Protein AF-A0A2Z6RG47-F1 (afdb_monomer_lite)

Foldseek 3Di:
DAQEDADALDPVVQVVLCVVCVPDPPPGHHYYYAYDPVRVLVVCVVLVVPPVLSVLQVVLLQDQDPVSSLVSLVVSLVPDPDPSSNVVSVVRPNVVVCRYPNNVVNCCQCVPCCHHPNNVVVVVVVVVVVVVVVVVVCVCQQLPPADDDPPDDPVVSVLLNLHGPVSSVVVSVQLVVLVVVVVVVHDQPPDPALDDPDPVCVQQVDDGNSLNNCLPPNPDNHDDPVNSVVSSVCCVPVDDPDDPDDDDDDDPDDDDDPVRVVVVVVVVVVVVVVVVLVVVLVVQVVVVDVVSNVVSVVVVCVVCVVVVVVVVVVVVVVD

Secondary structure (DSSP, 8-state):
--SEEEE-S-HHHHHHHHHH---SSSSPPP-EEEE-HHHHHHHHHHH---HHHHHHHHHHHT-SSHHHHHHHHHHHHHH-S-HHHHHHHHHHTSS-GGGBHHHHHHHHHHS-TTTSHHHHHHHHHHHHHHHHHHHHHHHHHHHH-----TTS-HHHHHHHTTS-HHHHHHHHHHHHHHHHHHTTTPPP---SSS---SHHHHHH-S--HHHHHHHHHSSS----HHHHHHHHHHHHHH-----S-------------HHHHHHHHHHHHHHHHHHHHHHHHHHHHTTT-HHHHHHHHHHHHHHHHHHHHHHHHHHHTT-

Sequence (319 aa):
KPRYFLADQSHVEANSIKIAFPGLKYGEQECDVIFCTVHIMRTWMSKIYDSKTWQKMIQAMHKITKVGCESIIQQAIDECPVPTIKQYIKRNFMKNTHQWALWARELKKSTSPKYGLIGACHKIVALDEKKRSDSEYVSFEFRTKNISAIGIDHVILHEIHKFPFPIQQMLVNEFNAVQGRIEKGKPTPGLISLNCNCLFFRQFLLPCWHIFHEHVYGDIKLLTVDIWEKFQKMFEEAGFEIYMHRELVEIEEPKKTEAEKAAENRRLTINELMEMTRNIYWRVEEKNNPEQTCMFIQELNTCLEPVLNNKINEILAVE

pLDDT: mean 76.94, std 12.84, range [37.31, 93.88]

Organism: NCBI:txid94130

Structure (mmCIF, N/CA/C/O backbone):
data_AF-A0A2Z6RG47-F1
#
_entry.id   AF-A0A2Z6RG47-F1
#
loop_
_atom_site.group_PDB
_atom_site.id
_atom_site.type_symbol
_atom_site.label_atom_id
_atom_site.label_alt_id
_atom_site.label_comp_id
_atom_site.label_asym_id
_atom_site.label_entity_id
_atom_site.label_seq_id
_atom_site.pdbx_PDB_ins_code
_atom_site.Cartn_x
_atom_site.Cartn_y
_atom_site.Cartn_z
_atom_site.occupancy
_atom_site.B_iso_or_equiv
_atom_site.auth_seq_id
_atom_site.auth_comp_id
_atom_site.auth_asym_id
_atom_site.auth_atom_id
_atom_site.pdbx_PDB_model_num
ATOM 1 N N . LYS A 1 1 ? -15.362 15.687 10.577 1.00 48.59 1 LYS A N 1
ATOM 2 C CA . LYS A 1 1 ? -16.454 16.416 11.269 1.00 48.59 1 LYS A CA 1
ATOM 3 C C . LYS A 1 1 ? -16.633 15.823 12.671 1.00 48.59 1 LYS A C 1
ATOM 5 O O . LYS A 1 1 ? -16.460 14.609 12.788 1.00 48.59 1 LYS A O 1
ATOM 10 N N . PRO A 1 2 ? -16.872 16.640 13.716 1.00 49.44 2 PRO A N 1
ATOM 11 C CA . PRO A 1 2 ? -17.072 16.144 15.079 1.00 49.44 2 PRO A CA 1
ATOM 12 C C . PRO A 1 2 ? -18.306 15.235 15.126 1.00 49.44 2 PRO A C 1
ATOM 14 O O . PRO A 1 2 ? -19.318 15.547 14.515 1.00 49.44 2 PRO A O 1
ATOM 17 N N . ARG A 1 3 ? -18.191 14.084 15.797 1.00 65.12 3 ARG A N 1
ATOM 18 C CA . ARG A 1 3 ? -19.281 13.095 15.941 1.00 65.12 3 ARG A CA 1
ATOM 19 C C . ARG A 1 3 ? -20.103 13.290 17.210 1.00 65.12 3 ARG A C 1
ATOM 21 O O . ARG A 1 3 ? -21.099 12.606 17.413 1.00 65.12 3 ARG A O 1
ATOM 28 N N . TYR A 1 4 ? -19.612 14.131 18.108 1.00 70.62 4 TYR A N 1
ATOM 29 C CA . TYR A 1 4 ? -20.271 14.463 19.352 1.00 70.62 4 TYR A CA 1
ATOM 30 C C . TYR A 1 4 ? -19.736 15.783 19.896 1.00 70.62 4 TYR A C 1
ATOM 32 O O . TYR A 1 4 ? -18.598 16.162 19.606 1.00 70.62 4 TYR A O 1
ATOM 40 N N . PHE A 1 5 ? -20.541 16.433 20.725 1.00 75.25 5 PHE A N 1
ATOM 41 C CA . PHE A 1 5 ? -20.131 17.552 21.562 1.00 75.25 5 PHE A CA 1
ATOM 42 C C . PHE A 1 5 ? -20.030 17.083 23.009 1.00 75.25 5 PHE A C 1
ATOM 44 O O . PHE A 1 5 ? -20.913 16.378 23.497 1.00 75.25 5 PHE A O 1
ATOM 51 N N . LEU A 1 6 ? -18.945 17.466 23.684 1.00 76.12 6 LEU A N 1
ATOM 52 C CA . LEU A 1 6 ? -18.861 17.388 25.139 1.00 76.12 6 LEU A CA 1
ATOM 53 C C . LEU A 1 6 ? -19.428 18.687 25.689 1.00 76.12 6 LEU A C 1
ATOM 55 O O . LEU A 1 6 ? -18.825 19.740 25.502 1.00 76.12 6 LEU A O 1
ATOM 59 N N . ALA A 1 7 ? -20.587 18.600 26.322 1.00 73.69 7 ALA A N 1
ATOM 60 C CA . ALA A 1 7 ? -21.304 19.756 26.837 1.00 73.69 7 ALA A CA 1
ATOM 61 C C . ALA A 1 7 ? -21.683 19.547 28.301 1.00 73.69 7 ALA A C 1
ATOM 63 O O . ALA A 1 7 ? -21.563 18.443 28.854 1.00 73.69 7 ALA A O 1
ATOM 64 N N . ASP A 1 8 ? -22.141 20.624 28.923 1.00 71.81 8 ASP A N 1
ATOM 65 C CA . ASP A 1 8 ? -22.720 20.563 30.254 1.00 71.81 8 ASP A CA 1
ATOM 66 C C . ASP A 1 8 ? -24.077 19.865 30.188 1.00 71.81 8 ASP A C 1
ATOM 68 O O . ASP A 1 8 ? -24.630 19.600 29.116 1.00 71.81 8 ASP A O 1
ATOM 72 N N . GLN A 1 9 ? -24.660 19.572 31.349 1.00 70.94 9 GLN A N 1
ATOM 73 C CA . GLN A 1 9 ? -26.041 19.103 31.417 1.00 70.94 9 GLN A CA 1
ATOM 74 C C . GLN A 1 9 ? -27.024 20.266 31.158 1.00 70.94 9 GLN A C 1
ATOM 76 O O . GLN A 1 9 ? -27.883 20.579 31.980 1.00 70.94 9 GLN A O 1
ATOM 81 N N . SER A 1 10 ? -26.880 20.935 30.012 1.00 74.81 10 SER A N 1
ATOM 82 C CA . SER A 1 10 ? -27.713 22.043 29.561 1.00 74.81 10 SER A CA 1
ATOM 83 C C . SER A 1 10 ? -28.656 21.566 28.464 1.00 74.81 10 SER A C 1
ATOM 85 O O . SER A 1 10 ? -28.252 21.259 27.341 1.00 74.81 10 SER A O 1
ATOM 87 N N . HIS A 1 11 ? -29.953 21.531 28.775 1.00 73.12 11 HIS A N 1
ATOM 88 C CA . HIS A 1 11 ? -30.981 21.223 27.779 1.00 73.12 11 HIS A CA 1
ATOM 89 C C . HIS A 1 11 ? -30.987 22.228 26.623 1.00 73.12 11 HIS A C 1
ATOM 91 O O . HIS A 1 11 ? -31.282 21.851 25.491 1.00 73.12 11 HIS A O 1
ATOM 97 N N . VAL A 1 12 ? -30.642 23.491 26.895 1.00 75.94 12 VAL A N 1
ATOM 98 C CA . VAL A 1 12 ? -30.581 24.548 25.878 1.00 75.94 12 VAL A CA 1
ATOM 99 C C . VAL A 1 12 ? -29.452 24.270 24.892 1.00 75.94 12 VAL A C 1
ATOM 101 O O . VAL A 1 12 ? -29.688 24.289 23.686 1.00 75.94 12 VAL A O 1
ATOM 104 N N . GLU A 1 13 ? -28.254 23.940 25.377 1.00 76.06 13 GLU A N 1
ATOM 105 C CA . GLU A 1 13 ? -27.123 23.578 24.512 1.00 76.06 13 GLU A CA 1
ATOM 106 C C . GLU A 1 13 ? -27.414 22.307 23.715 1.00 76.06 13 GLU A C 1
ATOM 108 O O . GLU A 1 13 ? -27.230 22.285 22.498 1.00 76.06 13 GLU A O 1
ATOM 113 N N . ALA A 1 14 ? -27.955 21.273 24.369 1.00 75.06 14 ALA A N 1
ATOM 114 C CA . ALA A 1 14 ? -28.272 20.015 23.705 1.00 75.06 14 ALA A CA 1
ATOM 115 C C . ALA A 1 14 ? -29.304 20.187 22.577 1.00 75.06 14 ALA A C 1
ATOM 117 O O . ALA A 1 14 ? -29.150 19.620 21.494 1.00 75.06 14 ALA A O 1
ATOM 118 N N . ASN A 1 15 ? -30.340 20.998 22.805 1.00 79.69 15 ASN A N 1
ATOM 119 C CA . ASN A 1 15 ? -31.347 21.299 21.790 1.00 79.69 15 ASN A CA 1
ATOM 120 C C . ASN A 1 15 ? -30.782 22.184 20.672 1.00 79.69 15 ASN A C 1
ATOM 122 O O . ASN A 1 15 ? -31.094 21.959 19.505 1.00 79.69 15 ASN A O 1
ATOM 126 N N . SER A 1 16 ? -29.911 23.139 21.008 1.00 79.06 16 SER A N 1
ATOM 127 C CA . SER A 1 16 ? -29.264 24.019 20.025 1.00 79.06 16 SER A CA 1
ATOM 128 C C . SER A 1 16 ? -28.368 23.223 19.072 1.00 79.06 16 SER A C 1
ATOM 130 O O . SER A 1 16 ? -28.405 23.444 17.864 1.00 79.06 16 SER A O 1
ATOM 132 N N . ILE A 1 17 ? -27.629 22.235 19.591 1.00 77.12 17 ILE A N 1
ATOM 133 C CA . ILE A 1 17 ? -26.806 21.321 18.788 1.00 77.12 17 ILE A CA 1
ATOM 134 C C . ILE A 1 17 ? -27.681 20.480 17.853 1.00 77.12 17 ILE A C 1
ATOM 136 O O . ILE A 1 17 ? -27.361 20.362 16.676 1.00 77.12 17 ILE A O 1
ATOM 140 N N . LYS A 1 18 ? -28.816 19.949 18.325 1.00 77.12 18 LYS A N 1
ATOM 141 C CA . LYS A 1 18 ? -29.745 19.185 17.470 1.00 77.12 18 LYS A CA 1
ATOM 142 C C . LYS A 1 18 ? -30.363 20.025 16.350 1.00 77.12 18 LYS A C 1
ATOM 144 O O . LYS A 1 18 ? -30.582 19.512 15.258 1.00 77.12 18 LYS A O 1
ATOM 149 N N . ILE A 1 19 ? -30.636 21.305 16.608 1.00 81.12 19 ILE A N 1
ATOM 150 C CA . ILE A 1 19 ? -31.148 22.242 15.596 1.00 81.12 19 ILE A CA 1
ATOM 151 C C . ILE A 1 19 ? -30.062 22.574 14.566 1.00 81.12 19 ILE A C 1
ATOM 153 O O . ILE A 1 19 ? -30.338 22.584 13.368 1.00 81.12 19 ILE A O 1
ATOM 157 N N . ALA A 1 20 ? -28.835 22.830 15.025 1.00 76.94 20 ALA A N 1
ATOM 158 C CA . ALA A 1 20 ? -27.707 23.179 14.164 1.00 76.94 20 ALA A CA 1
ATOM 159 C C . ALA A 1 20 ? -27.186 21.987 13.341 1.00 76.94 20 ALA A C 1
ATOM 161 O O . ALA A 1 20 ? -26.714 22.176 12.223 1.00 76.94 20 ALA A O 1
ATOM 162 N N . PHE A 1 21 ? -27.294 20.766 13.875 1.00 73.12 21 PHE A N 1
ATOM 163 C CA . PHE A 1 21 ? -26.827 19.527 13.251 1.00 73.12 21 PHE A CA 1
ATOM 164 C C . PHE A 1 21 ? -27.969 18.499 13.142 1.00 73.12 21 PHE A C 1
ATOM 166 O O . PHE A 1 21 ? -27.951 17.482 13.838 1.00 73.12 21 PHE A O 1
ATOM 173 N N . PRO A 1 22 ? -28.958 18.712 12.252 1.00 67.44 22 PRO A N 1
ATOM 174 C CA . PRO A 1 22 ? -30.164 17.883 12.153 1.00 67.44 22 PRO A CA 1
ATOM 175 C C . PRO A 1 22 ? -29.944 16.531 11.447 1.00 67.44 22 PRO A C 1
ATOM 177 O O . PRO A 1 22 ? -30.920 15.948 10.990 1.00 67.44 22 PRO A O 1
ATOM 180 N N . GLY A 1 23 ? -28.681 16.102 11.292 1.00 63.34 23 GLY A N 1
ATOM 181 C CA . GLY A 1 23 ? -28.183 14.840 10.724 1.00 63.34 23 GLY A CA 1
ATOM 182 C C . GLY A 1 23 ? -29.200 13.980 9.972 1.00 63.34 23 GLY A C 1
ATOM 183 O O . GLY A 1 23 ? -30.023 13.348 10.619 1.00 63.34 23 GLY A O 1
ATOM 184 N N . LEU A 1 24 ? -29.088 13.959 8.630 1.00 58.44 24 LEU A N 1
ATOM 185 C CA . LEU A 1 24 ? -29.696 13.049 7.622 1.00 58.44 24 LEU A CA 1
ATOM 186 C C . LEU A 1 24 ? -30.269 13.771 6.384 1.00 58.44 24 LEU A C 1
ATOM 188 O O . LEU A 1 24 ? -30.441 13.136 5.350 1.00 58.44 24 LEU A O 1
ATOM 192 N N . LYS A 1 25 ? -30.510 15.090 6.419 1.00 58.72 25 LYS A N 1
ATOM 193 C CA . LYS A 1 25 ? -31.083 15.820 5.260 1.00 58.72 25 LYS A CA 1
ATOM 194 C C . LYS A 1 25 ? -30.096 16.124 4.121 1.00 58.72 25 LYS A C 1
ATOM 196 O O . LYS A 1 25 ? -30.520 16.241 2.980 1.00 58.72 25 LYS A O 1
ATOM 201 N N . TYR A 1 26 ? -28.798 16.232 4.416 1.00 57.81 26 TYR A N 1
ATOM 202 C CA . TYR A 1 26 ? -27.759 16.631 3.446 1.00 57.81 26 TYR A CA 1
ATOM 203 C C . TYR A 1 26 ? -26.523 15.710 3.466 1.00 57.81 26 TYR A C 1
ATOM 205 O O . TYR A 1 26 ? -25.415 16.136 3.153 1.00 57.81 26 TYR A O 1
ATOM 213 N N . GLY A 1 27 ? -26.683 14.452 3.899 1.00 57.75 27 GLY A N 1
ATOM 214 C CA . GLY A 1 27 ? -25.566 13.500 4.026 1.00 57.75 27 GLY A CA 1
ATOM 215 C C . GLY A 1 27 ? -24.618 13.777 5.204 1.00 57.75 27 GLY A C 1
ATOM 216 O O . GLY A 1 27 ? -23.529 13.209 5.280 1.00 57.75 27 GLY A O 1
ATOM 217 N N . GLU A 1 28 ? -25.008 14.654 6.130 1.00 63.09 28 GLU A N 1
ATOM 218 C CA . GLU A 1 28 ? -24.238 14.951 7.338 1.00 63.09 28 GLU A CA 1
ATOM 219 C C . GLU A 1 28 ? -24.465 13.913 8.441 1.00 63.09 28 GLU A C 1
ATOM 221 O O . GLU A 1 28 ? -25.557 13.364 8.586 1.00 63.09 28 GLU A O 1
ATOM 226 N N . GLN A 1 29 ? -23.417 13.665 9.228 1.00 62.00 29 GLN A N 1
ATOM 227 C CA . GLN A 1 29 ? -23.440 12.731 10.350 1.00 62.00 29 GLN A CA 1
ATOM 228 C C . GLN A 1 29 ? -24.230 13.324 11.531 1.00 62.00 29 GLN A C 1
ATOM 230 O O . GLN A 1 29 ? -24.049 14.496 11.857 1.00 62.00 29 GLN A O 1
ATOM 235 N N . GLU A 1 30 ? -25.079 12.517 12.171 1.00 67.81 30 GLU A N 1
ATOM 236 C CA . GLU A 1 30 ? -25.792 12.898 13.397 1.00 67.81 30 GLU A CA 1
ATOM 237 C C . GLU A 1 30 ? -24.790 13.184 14.531 1.00 67.81 30 GLU A C 1
ATOM 239 O O . GLU A 1 30 ? -23.818 12.443 14.724 1.00 67.81 30 GLU A O 1
ATOM 244 N N . CYS A 1 31 ? -24.991 14.298 15.239 1.00 72.19 31 CYS A N 1
ATOM 245 C CA . CYS A 1 31 ? -24.105 14.755 16.307 1.00 72.19 31 CYS A CA 1
ATOM 246 C C . CYS A 1 31 ? -24.712 14.434 17.675 1.00 72.19 31 CYS A C 1
ATOM 248 O O . CYS A 1 31 ? -25.681 15.068 18.094 1.00 72.19 31 CYS A O 1
ATOM 250 N N . ASP A 1 32 ? -24.092 13.507 18.404 1.00 71.75 32 ASP A N 1
ATOM 251 C CA . ASP A 1 32 ? -24.495 13.208 19.779 1.00 71.75 32 ASP A CA 1
ATOM 252 C C . ASP A 1 32 ? -24.081 14.327 20.743 1.00 71.75 32 ASP A C 1
ATOM 254 O O . ASP A 1 32 ? -23.019 14.938 20.607 1.00 71.75 32 ASP A O 1
ATOM 258 N N . VAL A 1 33 ? -24.868 14.535 21.796 1.00 76.62 33 VAL A N 1
ATOM 259 C CA . VAL A 1 33 ? -24.475 15.385 22.927 1.00 76.62 33 VAL A CA 1
ATOM 260 C C . VAL A 1 33 ? -24.136 14.479 24.095 1.00 76.62 33 VAL A C 1
ATOM 262 O O . VAL A 1 33 ? -24.980 13.725 24.579 1.00 76.62 33 VAL A O 1
ATOM 265 N N . ILE A 1 34 ? -22.878 14.535 24.510 1.00 81.00 34 ILE A N 1
ATOM 266 C CA . ILE A 1 34 ? -22.318 13.721 25.578 1.00 81.00 34 ILE A CA 1
ATOM 267 C C . ILE A 1 34 ? -21.969 14.651 26.736 1.00 81.00 34 ILE A C 1
ATOM 269 O O . ILE A 1 34 ? -21.379 15.714 26.544 1.00 81.00 34 ILE A O 1
ATOM 273 N N . PHE A 1 35 ? -22.301 14.245 27.954 1.00 79.38 35 PHE A N 1
ATOM 274 C CA . PHE A 1 35 ? -22.008 15.033 29.135 1.00 79.38 35 PHE A CA 1
ATOM 275 C C . PHE A 1 35 ? -20.535 14.953 29.509 1.00 79.38 35 PHE A C 1
ATOM 277 O O . PHE A 1 35 ? -19.980 13.870 29.714 1.00 79.38 35 PHE A O 1
ATOM 284 N N . CYS A 1 36 ? -19.915 16.118 29.652 1.00 78.50 36 CYS A N 1
ATOM 285 C CA . CYS A 1 36 ? -18.545 16.239 30.118 1.00 78.50 36 CYS A CA 1
ATOM 286 C C . CYS A 1 36 ? -18.405 15.718 31.559 1.00 78.50 36 CYS A C 1
ATOM 288 O O . CYS A 1 36 ? -19.051 16.223 32.480 1.00 78.50 36 CYS A O 1
ATOM 290 N N . THR A 1 37 ? -17.505 14.752 31.772 1.00 75.06 37 THR A N 1
ATOM 291 C CA . THR A 1 37 ? -17.207 14.173 33.095 1.00 75.06 37 THR A CA 1
ATOM 292 C C . THR A 1 37 ? -16.811 15.243 34.113 1.00 75.06 37 THR A C 1
ATOM 294 O O . THR A 1 37 ? -17.293 15.229 35.240 1.00 75.06 37 THR A O 1
ATOM 297 N N . VAL A 1 38 ? -15.978 16.210 33.712 1.00 77.44 38 VAL A N 1
ATOM 298 C CA . VAL A 1 38 ? -15.501 17.281 34.603 1.00 77.44 38 VAL A CA 1
ATOM 299 C C . VAL A 1 38 ? -16.660 18.152 35.084 1.00 77.44 38 VAL A C 1
ATOM 301 O O . VAL A 1 38 ? -16.745 18.470 36.271 1.00 77.44 38 VAL A O 1
ATOM 304 N N . HIS A 1 39 ? -17.569 18.521 34.183 1.00 78.88 39 HIS A N 1
ATOM 305 C CA . HIS A 1 39 ? -18.694 19.388 34.520 1.00 78.88 39 HIS A CA 1
ATOM 306 C C . HIS A 1 39 ? -19.762 18.649 35.321 1.00 78.88 39 HIS A C 1
ATOM 308 O O . HIS A 1 39 ? -20.212 19.183 36.331 1.00 78.88 39 HIS A O 1
ATOM 314 N N . ILE A 1 40 ? -20.058 17.387 34.985 1.00 80.81 40 ILE A N 1
ATOM 315 C CA . ILE A 1 40 ? -20.904 16.524 35.821 1.00 80.81 40 ILE A CA 1
ATOM 316 C C . ILE A 1 40 ? -20.354 16.435 37.244 1.00 80.81 40 ILE A C 1
ATOM 318 O O . ILE A 1 40 ? -21.103 16.657 38.194 1.00 80.81 40 ILE A O 1
ATOM 322 N N . MET A 1 41 ? -19.055 16.165 37.406 1.00 79.62 41 MET A N 1
ATOM 323 C CA . MET A 1 41 ? -18.441 16.073 38.731 1.00 79.62 41 MET A CA 1
ATOM 324 C C . MET A 1 41 ? -18.554 17.404 39.486 1.00 79.62 41 MET A C 1
ATOM 326 O O . MET A 1 41 ? -18.956 17.423 40.646 1.00 79.62 41 MET A O 1
ATOM 330 N N . ARG A 1 42 ? -18.289 18.542 38.836 1.00 81.06 42 ARG A N 1
ATOM 331 C CA . ARG A 1 42 ? -18.474 19.863 39.464 1.00 81.06 42 ARG A CA 1
ATOM 332 C C . ARG A 1 42 ? -19.919 20.116 39.892 1.00 81.06 42 ARG A C 1
ATOM 334 O O . ARG A 1 42 ? -20.151 20.571 41.009 1.00 81.06 42 ARG A O 1
ATOM 341 N N . THR A 1 43 ? -20.897 19.780 39.054 1.00 82.00 43 THR A N 1
ATOM 342 C CA . THR A 1 43 ? -22.316 19.939 39.390 1.00 82.00 43 THR A CA 1
ATOM 343 C C . THR A 1 43 ? -22.709 19.043 40.556 1.00 82.00 43 THR A C 1
ATOM 345 O O . THR A 1 43 ? -23.318 19.510 41.521 1.00 82.00 43 THR A O 1
ATOM 348 N N . TRP A 1 44 ? -22.340 17.766 40.506 1.00 85.06 44 TRP A N 1
ATOM 349 C CA . TRP A 1 44 ? -22.639 16.821 41.570 1.00 85.06 44 TRP A CA 1
ATOM 350 C C . TRP A 1 44 ? -21.985 17.250 42.904 1.00 85.06 44 TRP A C 1
ATOM 352 O O . TRP A 1 44 ? -22.606 17.023 43.933 1.00 85.06 44 TRP A O 1
ATOM 362 N N . MET A 1 45 ? -20.822 17.934 42.917 1.00 80.69 45 MET A N 1
ATOM 363 C CA . MET A 1 45 ? -20.170 18.369 44.168 1.00 80.69 45 MET A CA 1
ATOM 364 C C . MET A 1 45 ? -21.071 19.341 44.936 1.00 80.69 45 MET A C 1
ATOM 366 O O . MET A 1 45 ? -21.079 19.356 46.160 1.00 80.69 45 MET A O 1
ATOM 370 N N . SER A 1 46 ? -21.874 20.123 44.208 1.00 81.38 46 SER A N 1
ATOM 371 C CA . SER A 1 46 ? -22.853 21.045 44.790 1.00 81.38 46 SER A CA 1
ATOM 372 C C . SER A 1 46 ? -24.227 20.411 45.057 1.00 81.38 46 SER A C 1
ATOM 374 O O . SER A 1 46 ? -24.930 20.827 45.975 1.00 81.38 46 SER A O 1
ATOM 376 N N . LYS A 1 47 ? -24.649 19.429 44.246 1.00 83.81 47 LYS A N 1
ATOM 377 C CA . LYS A 1 47 ? -26.014 18.861 44.271 1.00 83.81 47 LYS A CA 1
ATOM 378 C C . LYS A 1 47 ? -26.137 17.551 45.050 1.00 83.81 47 LYS A C 1
ATOM 380 O O . LYS A 1 47 ? -27.236 17.210 45.477 1.00 83.81 47 LYS A O 1
ATOM 385 N N . ILE A 1 48 ? -25.038 16.828 45.228 1.00 87.50 48 ILE A N 1
ATOM 386 C CA . ILE A 1 48 ? -24.939 15.553 45.940 1.00 87.50 48 ILE A CA 1
ATOM 387 C C . ILE A 1 48 ? -23.914 15.748 47.059 1.00 87.50 48 ILE A C 1
ATOM 389 O O . ILE A 1 48 ? -22.780 15.292 46.984 1.00 87.50 48 ILE A O 1
ATOM 393 N N . TYR A 1 49 ? -24.316 16.483 48.092 1.00 83.38 49 TYR A N 1
ATOM 394 C CA . TYR A 1 49 ? -23.456 16.786 49.239 1.00 83.38 49 TYR A CA 1
ATOM 395 C C . TYR A 1 49 ? -23.320 15.608 50.220 1.00 83.38 49 TYR A C 1
ATOM 397 O O . TYR A 1 49 ? -22.471 15.639 51.107 1.00 83.38 49 TYR A O 1
ATOM 405 N N . ASP A 1 50 ? -24.137 14.559 50.073 1.00 87.88 50 ASP A N 1
ATOM 406 C CA . ASP A 1 50 ? -23.949 13.314 50.815 1.00 87.88 50 ASP A CA 1
ATOM 407 C C . ASP A 1 50 ? -22.766 12.523 50.240 1.00 87.88 50 ASP A C 1
ATOM 409 O O . ASP A 1 50 ? -22.827 12.015 49.119 1.00 87.88 50 ASP A O 1
ATOM 413 N N . SER A 1 51 ? -21.697 12.404 51.030 1.00 85.56 51 SER A N 1
ATOM 414 C CA . SER A 1 51 ? -20.421 11.813 50.607 1.00 85.56 51 SER A CA 1
ATOM 415 C C . SER A 1 51 ? -20.559 10.361 50.126 1.00 85.56 51 SER A C 1
ATOM 417 O O . SER A 1 51 ? -19.981 9.993 49.103 1.00 85.56 51 SER A O 1
ATOM 419 N N . LYS A 1 52 ? -21.382 9.545 50.803 1.00 87.88 52 LYS A N 1
ATOM 420 C CA . LYS A 1 52 ? -21.595 8.134 50.433 1.00 87.88 52 LYS A CA 1
ATOM 421 C C . LYS A 1 52 ? -22.333 8.010 49.099 1.00 87.88 52 LYS A C 1
ATOM 423 O O . LYS A 1 52 ? -21.905 7.259 48.224 1.00 87.88 52 LYS A O 1
ATOM 428 N N . THR A 1 53 ? -23.402 8.784 48.911 1.00 87.56 53 THR A N 1
ATOM 429 C CA . THR A 1 53 ? -24.157 8.830 47.649 1.00 87.56 53 THR A CA 1
ATOM 430 C C . THR A 1 53 ? -23.281 9.354 46.509 1.00 87.56 53 THR A C 1
ATOM 432 O O . THR A 1 53 ? -23.280 8.791 45.416 1.00 87.56 53 THR A O 1
ATOM 435 N N . TRP A 1 54 ? -22.488 10.396 46.765 1.00 84.75 54 TRP A N 1
ATOM 436 C CA . TRP A 1 54 ? -21.542 10.965 45.806 1.00 84.75 54 TRP A CA 1
ATOM 437 C C . TRP A 1 54 ? -20.494 9.941 45.340 1.00 84.75 54 TRP A C 1
ATOM 439 O O . TRP A 1 54 ? -20.300 9.769 44.136 1.00 84.75 54 TRP A O 1
ATOM 449 N N . GLN A 1 55 ? -19.874 9.198 46.263 1.00 85.81 55 GLN A N 1
ATOM 450 C CA . GLN A 1 55 ? -18.900 8.151 45.928 1.00 85.81 55 GLN A CA 1
ATOM 451 C C . GLN A 1 55 ? -19.512 7.045 45.062 1.00 85.81 55 GLN A C 1
ATOM 453 O O . GLN A 1 55 ? -18.899 6.628 44.079 1.00 85.81 55 GLN A O 1
ATOM 458 N N . LYS A 1 56 ? -20.742 6.612 45.363 1.00 89.12 56 LYS A N 1
ATOM 459 C CA . LYS A 1 56 ? -21.449 5.617 44.542 1.00 89.12 56 LYS A CA 1
ATOM 460 C C . LYS A 1 56 ? -21.790 6.141 43.153 1.00 89.12 56 LYS A C 1
ATOM 462 O O . LYS A 1 56 ? -21.661 5.409 42.178 1.00 89.12 56 LYS A O 1
ATOM 467 N N . MET A 1 57 ? -22.152 7.415 43.027 1.00 87.56 57 MET A N 1
ATOM 468 C CA . MET A 1 57 ? -22.382 8.036 41.719 1.00 87.56 57 MET A CA 1
ATOM 469 C C . MET A 1 57 ? -21.090 8.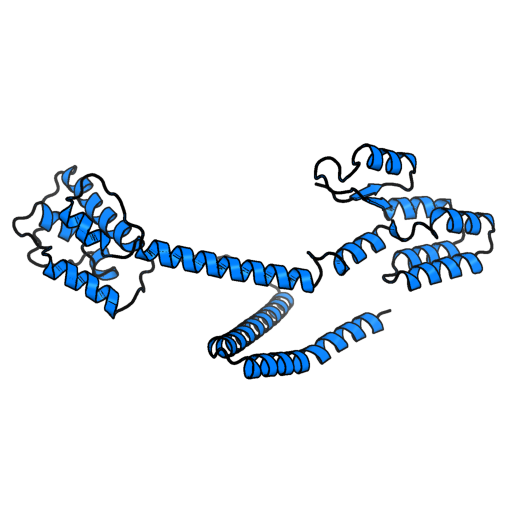139 40.893 1.00 87.56 57 MET A C 1
ATOM 471 O O . MET A 1 57 ? -21.115 7.855 39.695 1.00 87.56 57 MET A O 1
ATOM 475 N N . ILE A 1 58 ? -19.944 8.446 41.519 1.00 84.50 58 ILE A N 1
ATOM 476 C CA . ILE A 1 58 ? -18.630 8.344 40.859 1.00 84.50 58 ILE A CA 1
ATOM 477 C C . ILE A 1 58 ? -18.370 6.904 40.415 1.00 84.50 58 ILE A C 1
ATOM 479 O O . ILE A 1 58 ? -17.949 6.686 39.280 1.00 84.50 58 ILE A O 1
ATOM 483 N N . GLN A 1 59 ? -18.611 5.924 41.284 1.00 85.06 59 GLN A N 1
ATOM 484 C CA . GLN A 1 59 ? -18.391 4.515 40.969 1.00 85.06 59 GLN A CA 1
ATOM 485 C C . GLN A 1 59 ? -19.255 4.072 39.782 1.00 85.06 59 GLN A C 1
ATOM 487 O O . GLN A 1 59 ? -18.739 3.468 38.845 1.00 85.06 59 GLN A O 1
ATOM 492 N N . ALA A 1 60 ? -20.539 4.441 39.772 1.00 84.88 60 ALA A N 1
ATOM 493 C CA . ALA A 1 60 ? -21.441 4.181 38.657 1.00 84.88 60 ALA A CA 1
ATOM 494 C C . ALA A 1 60 ? -20.925 4.794 37.348 1.00 84.88 60 ALA A C 1
ATOM 496 O O . ALA A 1 60 ? -21.030 4.168 36.297 1.00 84.88 60 ALA A O 1
ATOM 497 N N . MET A 1 61 ? -20.326 5.988 37.402 1.00 81.19 61 MET A N 1
ATOM 498 C CA . MET A 1 61 ? -19.800 6.685 36.224 1.00 81.19 61 MET A CA 1
ATOM 499 C C . MET A 1 61 ? -18.613 5.976 35.570 1.00 81.19 61 MET A C 1
ATOM 501 O O . MET A 1 61 ? -18.390 6.140 34.371 1.00 81.19 61 MET A O 1
ATOM 505 N N . HIS A 1 62 ? -17.876 5.182 36.344 1.00 76.81 62 HIS A N 1
ATOM 506 C CA . HIS A 1 62 ? -16.731 4.410 35.869 1.00 76.81 62 HIS A CA 1
ATOM 507 C C . HIS A 1 62 ? -17.085 2.956 35.527 1.00 76.81 62 HIS A C 1
ATOM 509 O O . HIS A 1 62 ? -16.208 2.212 35.095 1.00 76.81 62 HIS A O 1
ATOM 515 N N . LYS A 1 63 ? -18.346 2.525 35.696 1.00 78.06 63 LYS A N 1
ATOM 516 C CA . LYS A 1 63 ? -18.753 1.166 35.319 1.00 78.06 63 LYS A CA 1
ATOM 517 C C . LYS A 1 63 ? -18.862 1.002 33.806 1.00 78.06 63 LYS A C 1
ATOM 519 O O . LYS A 1 63 ? -19.428 1.837 33.105 1.00 78.06 63 LYS A O 1
ATOM 524 N N . ILE A 1 64 ? -18.342 -0.130 33.336 1.00 63.25 64 ILE A N 1
ATOM 525 C CA . ILE A 1 64 ? -18.277 -0.499 31.919 1.00 63.25 64 ILE A CA 1
ATOM 526 C C . ILE A 1 64 ? -19.636 -1.028 31.433 1.00 63.25 64 ILE A C 1
ATOM 528 O O . ILE A 1 64 ? -20.089 -0.683 30.341 1.00 63.25 64 ILE A O 1
ATOM 532 N N . THR A 1 65 ? -20.319 -1.844 32.243 1.00 67.81 65 THR A N 1
ATOM 533 C CA . THR A 1 65 ? -21.601 -2.458 31.867 1.00 67.81 65 THR A CA 1
ATOM 534 C C . THR A 1 65 ? -22.788 -1.568 32.242 1.00 67.81 65 THR A C 1
ATOM 536 O O . THR A 1 65 ? -22.840 -0.995 33.332 1.00 67.81 65 THR A O 1
ATOM 539 N N . LYS A 1 66 ? -23.793 -1.484 31.354 1.00 71.50 66 LYS A N 1
ATOM 540 C CA . LYS A 1 66 ? -25.047 -0.750 31.615 1.00 71.50 66 LYS A CA 1
ATOM 541 C C . LYS A 1 66 ? -25.747 -1.272 32.873 1.00 71.50 66 LYS A C 1
ATOM 543 O O . LYS A 1 66 ? -26.124 -0.482 33.728 1.00 71.50 66 LYS A O 1
ATOM 548 N N . VAL A 1 67 ? -25.841 -2.596 33.001 1.00 76.56 67 VAL A N 1
ATOM 549 C CA . VAL A 1 67 ? -26.458 -3.270 34.152 1.00 76.56 67 VAL A CA 1
ATOM 550 C C . VAL A 1 67 ? -25.713 -2.937 35.448 1.00 76.56 67 VAL A C 1
ATOM 552 O O . VAL A 1 67 ? -26.347 -2.610 36.446 1.00 76.56 67 VAL A O 1
ATOM 555 N N . GLY A 1 68 ? -24.375 -2.934 35.430 1.00 79.62 68 GLY A N 1
ATOM 556 C CA . GLY A 1 68 ? -23.568 -2.553 36.591 1.00 79.62 68 GLY A CA 1
ATOM 557 C C . GLY A 1 68 ? -23.726 -1.078 36.966 1.00 79.62 68 GLY A C 1
ATOM 558 O O . GLY A 1 68 ? -23.880 -0.754 38.140 1.00 79.62 68 GLY A O 1
ATOM 559 N N . CYS A 1 69 ? -23.743 -0.181 35.977 1.00 81.19 69 CYS A N 1
ATOM 560 C CA . CYS A 1 69 ? -23.985 1.246 36.192 1.00 81.19 69 CYS A CA 1
ATOM 561 C C . CYS A 1 69 ? -25.369 1.499 36.817 1.00 81.19 69 CYS A C 1
ATOM 563 O O . CYS A 1 69 ? -25.472 2.144 37.860 1.00 81.19 69 CYS A O 1
ATOM 565 N N . GLU A 1 70 ? -26.428 0.941 36.222 1.00 83.50 70 GLU A N 1
ATOM 566 C CA . GLU A 1 70 ? -27.808 1.089 36.699 1.00 83.50 70 GLU A CA 1
ATOM 567 C C . GLU A 1 70 ? -27.999 0.483 38.094 1.00 83.50 70 GLU A C 1
ATOM 569 O O . GLU A 1 70 ? -28.631 1.108 38.946 1.00 83.50 70 GLU A O 1
ATOM 574 N N . SER A 1 71 ? -27.381 -0.672 38.364 1.00 86.19 71 SER A N 1
ATOM 575 C CA . SER A 1 71 ? -27.399 -1.308 39.685 1.00 86.19 71 SER A CA 1
ATOM 576 C C . SER A 1 71 ? -26.798 -0.406 40.765 1.00 86.19 71 SER A C 1
ATOM 578 O O . SER A 1 71 ? -27.375 -0.274 41.843 1.00 86.19 71 SER A O 1
ATOM 580 N N . ILE A 1 72 ? -25.661 0.244 40.495 1.00 87.25 72 ILE A N 1
ATOM 581 C CA . ILE A 1 72 ? -25.010 1.129 41.475 1.00 87.25 72 ILE A CA 1
ATOM 582 C C . ILE A 1 72 ? -25.791 2.433 41.653 1.00 87.25 72 ILE A C 1
ATOM 584 O O . ILE A 1 72 ? -25.896 2.927 42.774 1.00 87.25 72 ILE A O 1
ATOM 588 N N . ILE A 1 73 ? -26.385 2.983 40.587 1.00 87.69 73 ILE A N 1
ATOM 589 C CA . ILE A 1 73 ? -27.266 4.159 40.691 1.00 87.69 73 ILE A CA 1
ATOM 590 C C . ILE A 1 73 ? -28.478 3.836 41.569 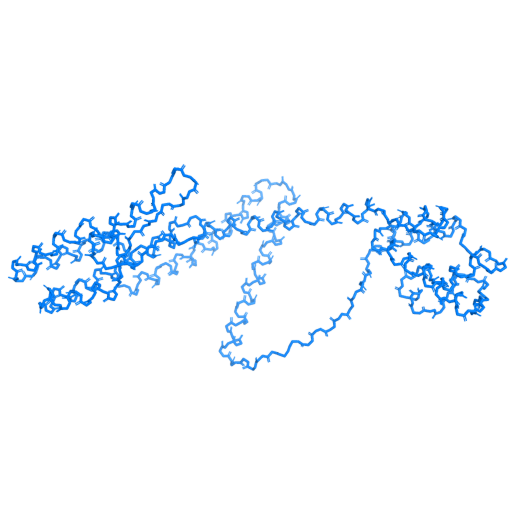1.00 87.69 73 ILE A C 1
ATOM 592 O O . ILE A 1 73 ? -28.838 4.632 42.438 1.00 87.69 73 ILE A O 1
ATOM 596 N N . GLN A 1 74 ? -29.094 2.671 41.366 1.00 88.00 74 GLN A N 1
ATOM 597 C CA . GLN A 1 74 ? -30.236 2.234 42.160 1.00 88.00 74 GLN A CA 1
ATOM 598 C C . GLN A 1 74 ? -29.840 2.050 43.630 1.00 88.00 74 GLN A C 1
ATOM 600 O O . GLN A 1 74 ? -30.490 2.604 44.514 1.00 88.00 74 GLN A O 1
ATOM 605 N N . GLN A 1 75 ? -28.696 1.414 43.885 1.00 89.94 75 GLN A N 1
ATOM 606 C CA . GLN A 1 75 ? -28.141 1.286 45.229 1.00 89.94 75 GLN A CA 1
ATOM 607 C C . GLN A 1 75 ? -27.866 2.652 45.886 1.00 89.94 75 GLN A C 1
ATOM 609 O O . GLN A 1 75 ? -28.189 2.855 47.055 1.00 89.94 75 GLN A O 1
ATOM 614 N N . ALA A 1 76 ? -27.313 3.615 45.140 1.00 89.50 76 ALA A N 1
ATOM 615 C CA . ALA A 1 76 ? -27.078 4.972 45.631 1.00 89.50 76 ALA A CA 1
ATOM 616 C C . ALA A 1 76 ? -28.390 5.673 46.018 1.00 89.50 76 ALA A C 1
ATOM 618 O O . ALA A 1 76 ? -28.443 6.377 47.021 1.00 89.50 76 ALA A O 1
ATOM 619 N N . ILE A 1 77 ? -29.463 5.470 45.250 1.00 90.19 77 ILE A N 1
ATOM 620 C CA . ILE A 1 77 ? -30.792 6.016 45.548 1.00 90.19 77 ILE A CA 1
ATOM 621 C C . ILE A 1 77 ? -31.380 5.380 46.808 1.00 90.19 77 ILE A C 1
ATOM 623 O O . ILE A 1 77 ? -31.957 6.092 47.637 1.00 90.19 77 ILE A O 1
ATOM 627 N N . ASP A 1 78 ? -31.275 4.063 46.944 1.00 90.69 78 ASP A N 1
ATOM 628 C CA . ASP A 1 78 ? -31.897 3.324 48.040 1.00 90.69 78 ASP A CA 1
ATOM 629 C C . ASP A 1 78 ? -31.225 3.671 49.374 1.00 90.69 78 ASP A C 1
ATOM 631 O O . ASP A 1 78 ? -31.914 4.033 50.330 1.00 90.69 78 ASP A O 1
ATOM 635 N N . GLU A 1 79 ? -29.892 3.718 49.392 1.00 91.19 79 GLU A N 1
ATOM 636 C CA . GLU A 1 79 ? -29.086 4.037 50.576 1.00 91.19 79 GLU A CA 1
ATOM 637 C C . GLU A 1 79 ? -29.021 5.536 50.915 1.00 91.19 79 GLU A C 1
ATOM 639 O O . GLU A 1 79 ? -28.675 5.893 52.042 1.00 91.19 79 GLU A O 1
ATOM 644 N N . CYS A 1 80 ? -29.346 6.433 49.975 1.00 90.31 80 CYS A N 1
ATOM 645 C CA . CYS A 1 80 ? -29.287 7.871 50.234 1.00 90.31 80 CYS A CA 1
ATOM 646 C C . CYS A 1 80 ? -30.275 8.257 51.356 1.00 90.31 80 CYS A C 1
ATOM 648 O O . CYS A 1 80 ? -31.451 7.902 51.286 1.00 90.31 80 CYS A O 1
ATOM 650 N N . PRO A 1 81 ? -29.875 9.023 52.381 1.00 89.12 81 PRO A N 1
ATOM 651 C CA . PRO A 1 81 ? -30.804 9.453 53.426 1.00 89.12 81 PRO A CA 1
ATOM 652 C C . PRO A 1 81 ? -31.639 10.678 53.014 1.00 89.12 81 PRO A C 1
ATOM 654 O O . PRO A 1 81 ? -32.656 10.971 53.636 1.00 89.12 81 PRO A O 1
ATOM 657 N N . VAL A 1 82 ? -31.237 11.401 51.960 1.00 90.25 82 VAL A N 1
ATOM 658 C CA . VAL A 1 82 ? -31.804 12.708 51.599 1.00 90.25 82 VAL A CA 1
ATOM 659 C C . VAL A 1 82 ? -32.782 12.597 50.414 1.00 90.25 82 VAL A C 1
ATOM 661 O O . VAL A 1 82 ? -32.354 12.344 49.283 1.00 90.25 82 VAL A O 1
ATOM 664 N N . PRO A 1 83 ? -34.092 12.866 50.599 1.00 89.56 83 PRO A N 1
ATOM 665 C CA . PRO A 1 83 ? -35.094 12.725 49.534 1.00 89.56 83 PRO A CA 1
ATOM 666 C C . PRO A 1 83 ? -34.861 13.619 48.307 1.00 89.56 83 PRO A C 1
ATOM 668 O O . PRO A 1 83 ? -35.113 13.202 47.174 1.00 89.56 83 PRO A O 1
ATOM 671 N N . THR A 1 84 ? -34.353 14.838 48.506 1.00 88.25 84 THR A N 1
ATOM 672 C CA . THR A 1 84 ? -34.077 15.791 47.417 1.00 88.25 84 THR A CA 1
ATOM 673 C C . THR A 1 84 ? -32.951 15.303 46.503 1.00 88.25 84 THR A C 1
ATOM 675 O O . THR A 1 84 ? -33.074 15.402 45.281 1.00 88.25 84 THR A O 1
ATOM 678 N N . ILE A 1 85 ? -31.905 14.689 47.071 1.00 87.62 85 ILE A N 1
ATOM 679 C CA . ILE A 1 85 ? -30.811 14.058 46.319 1.00 87.62 85 ILE A CA 1
ATOM 680 C C . ILE A 1 85 ? -31.339 12.854 45.527 1.00 87.62 85 ILE A C 1
ATOM 682 O O . ILE A 1 85 ? -31.072 12.754 44.328 1.00 87.62 85 ILE A O 1
ATOM 686 N N . LYS A 1 86 ? -32.168 11.987 46.135 1.00 89.75 86 LYS A N 1
ATOM 687 C CA . LYS A 1 86 ? -32.800 10.859 45.416 1.00 89.75 86 LYS A CA 1
ATOM 688 C C . LYS A 1 86 ? -33.576 11.337 44.194 1.00 89.75 86 LYS A C 1
ATOM 690 O O . LYS A 1 86 ? -33.439 10.784 43.103 1.00 89.75 86 LYS A O 1
ATOM 695 N N . GLN A 1 87 ? -34.402 12.367 44.369 1.00 87.12 87 GLN A N 1
ATOM 696 C CA . GLN A 1 87 ? -35.228 12.897 43.290 1.00 87.12 87 GLN A CA 1
ATOM 697 C C . GLN A 1 87 ? -34.379 13.547 42.190 1.00 87.12 87 GLN A C 1
ATOM 699 O O . GLN A 1 87 ? -34.684 13.383 41.007 1.00 87.12 87 GLN A O 1
ATOM 704 N N . TYR A 1 88 ? -33.298 14.235 42.567 1.00 87.31 88 TYR A N 1
ATOM 705 C CA . TYR A 1 88 ? -32.325 14.783 41.628 1.00 87.31 88 TYR A CA 1
ATOM 706 C C . TYR A 1 88 ? -31.675 13.681 40.782 1.00 87.31 88 TYR A C 1
ATOM 708 O O . TYR A 1 88 ? -31.671 13.789 39.554 1.00 87.31 88 TYR A O 1
ATOM 716 N N . ILE A 1 89 ? -31.202 12.598 41.409 1.00 84.94 89 ILE A N 1
ATOM 717 C CA . ILE A 1 89 ? -30.547 11.488 40.704 1.00 84.94 89 ILE A CA 1
ATOM 718 C C . ILE A 1 89 ? -31.525 10.786 39.750 1.00 84.94 89 ILE A C 1
ATOM 720 O O . ILE A 1 89 ? -31.218 10.611 38.567 1.00 84.94 89 ILE A O 1
ATOM 724 N N . LYS A 1 90 ? -32.740 10.467 40.221 1.00 85.75 90 LYS A N 1
ATOM 725 C CA . LYS A 1 90 ? -33.788 9.827 39.403 1.00 85.75 90 LYS A CA 1
ATOM 726 C C . LYS A 1 90 ? -34.147 10.639 38.160 1.00 85.75 90 LYS A C 1
ATOM 728 O O . LYS A 1 90 ? -34.303 10.076 37.080 1.00 85.75 90 LYS A O 1
ATOM 733 N N . ARG A 1 91 ? -34.289 11.961 38.300 1.00 82.19 91 ARG A N 1
ATOM 734 C CA . ARG A 1 91 ? -34.686 12.845 37.192 1.00 82.19 91 ARG A CA 1
ATOM 735 C C . ARG A 1 91 ? -33.596 12.986 36.134 1.00 82.19 91 ARG A C 1
ATOM 737 O O . ARG A 1 91 ? -33.910 13.005 34.950 1.00 82.19 91 ARG A O 1
ATOM 744 N N . ASN A 1 92 ? -32.341 13.090 36.562 1.00 77.56 92 ASN A N 1
ATOM 745 C CA . ASN A 1 92 ? -31.248 13.516 35.692 1.00 77.56 92 ASN A CA 1
ATOM 746 C C . ASN A 1 92 ? -30.443 12.359 35.090 1.00 77.56 92 ASN A C 1
ATOM 748 O O . ASN A 1 92 ? -29.885 12.526 34.006 1.00 77.56 92 ASN A O 1
ATOM 752 N N . PHE A 1 93 ? -30.383 11.203 35.761 1.00 75.12 93 PHE A N 1
ATOM 753 C CA . PHE A 1 93 ? -29.389 10.174 35.438 1.00 75.12 93 PHE A CA 1
ATOM 754 C C . PHE A 1 93 ? -29.959 8.803 35.093 1.00 75.12 93 PHE A C 1
ATOM 756 O O . PHE A 1 93 ? -29.395 8.148 34.227 1.00 75.12 93 PHE A O 1
ATOM 763 N N . MET A 1 94 ? -31.107 8.396 35.646 1.00 72.88 94 MET A N 1
ATOM 764 C CA . MET A 1 94 ? -31.693 7.084 35.319 1.00 72.88 94 MET A CA 1
ATOM 765 C C . MET A 1 94 ? -32.049 6.916 33.835 1.00 72.88 94 MET A C 1
ATOM 767 O O . MET A 1 94 ? -31.925 5.826 33.294 1.00 72.88 94 MET A O 1
ATOM 771 N N . LYS A 1 95 ? -32.517 7.980 33.172 1.00 71.25 95 LYS A N 1
ATOM 772 C CA . LYS A 1 95 ? -32.967 7.914 31.767 1.00 71.25 95 LYS A CA 1
ATOM 773 C C . LYS A 1 95 ? -31.861 8.235 30.755 1.00 71.25 95 LYS A C 1
ATOM 775 O O . LYS A 1 95 ? -32.011 7.947 29.572 1.00 71.25 95 LYS A O 1
ATOM 780 N N . ASN A 1 96 ? -30.747 8.802 31.224 1.00 71.56 96 ASN A N 1
ATOM 781 C CA . ASN A 1 96 ? -29.717 9.425 30.388 1.00 71.56 96 ASN A CA 1
ATOM 782 C C . ASN A 1 96 ? -28.314 8.847 30.642 1.00 71.56 96 ASN A C 1
ATOM 784 O O . ASN A 1 96 ? -27.319 9.488 30.310 1.00 71.56 96 ASN A O 1
ATOM 788 N N . THR A 1 97 ? -28.215 7.642 31.216 1.00 70.06 97 THR A N 1
ATOM 789 C CA . THR A 1 97 ? -26.937 6.922 31.411 1.00 70.06 97 THR A CA 1
ATOM 790 C C . THR A 1 97 ? -26.148 6.798 30.108 1.00 70.06 97 THR A C 1
ATOM 792 O O . THR A 1 97 ? -24.922 6.871 30.106 1.00 70.06 97 THR A O 1
ATOM 795 N N . HIS A 1 98 ? -26.859 6.729 28.979 1.00 66.62 98 HIS A N 1
ATOM 796 C CA . HIS A 1 98 ? -26.266 6.644 27.654 1.00 66.62 98 HIS A CA 1
ATOM 797 C C . HIS A 1 98 ? -25.506 7.907 27.187 1.00 66.62 98 HIS A C 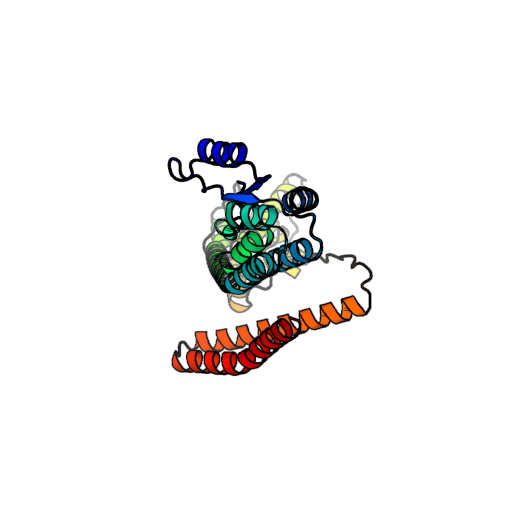1
ATOM 799 O O . HIS A 1 98 ? -24.753 7.884 26.216 1.00 66.62 98 HIS A O 1
ATOM 805 N N . GLN A 1 99 ? -25.698 9.035 27.867 1.00 69.56 99 GLN A N 1
ATOM 806 C CA . GLN A 1 99 ? -25.069 10.311 27.519 1.00 69.56 99 GLN A CA 1
ATOM 807 C C . GLN A 1 99 ? -23.797 10.571 28.337 1.00 69.56 99 GLN A C 1
ATOM 809 O O . GLN A 1 99 ? -23.181 11.622 28.195 1.00 69.56 99 GLN A O 1
ATOM 814 N N . TRP A 1 100 ? -23.377 9.647 29.207 1.00 74.31 100 TRP A N 1
ATOM 815 C CA . TRP A 1 100 ? -22.208 9.836 30.069 1.00 74.31 100 TRP A CA 1
ATOM 816 C C . TRP A 1 100 ? -20.913 9.606 29.285 1.00 74.31 100 TRP A C 1
ATOM 818 O O . TRP A 1 100 ? -20.762 8.575 28.635 1.00 74.31 100 TRP A O 1
ATOM 828 N N . ALA A 1 101 ? -19.955 10.541 29.346 1.00 58.66 101 ALA A N 1
ATOM 829 C CA . ALA A 1 101 ? -18.760 10.506 28.492 1.00 58.66 101 ALA A CA 1
ATOM 830 C C . ALA A 1 101 ? -17.931 9.225 28.567 1.00 58.66 101 ALA A C 1
ATOM 832 O O . ALA A 1 101 ? -17.444 8.775 27.532 1.00 58.66 101 ALA A O 1
ATOM 833 N N . LEU A 1 102 ? -17.782 8.616 29.744 1.00 61.97 102 LEU A N 1
ATOM 834 C CA . LEU A 1 102 ? -17.028 7.366 29.877 1.00 61.97 102 LEU A CA 1
ATOM 835 C C . LEU A 1 102 ? -17.779 6.183 29.250 1.00 61.97 102 LEU A C 1
ATOM 837 O O . LEU A 1 102 ? -17.191 5.426 28.483 1.00 61.97 102 LEU A O 1
ATOM 841 N N . TRP A 1 103 ? -19.094 6.106 29.458 1.00 61.66 103 TRP A N 1
ATOM 842 C CA . TRP A 1 103 ? -19.960 5.104 28.835 1.00 61.66 103 TRP A CA 1
ATOM 843 C C . TRP A 1 103 ? -20.003 5.248 27.307 1.00 61.66 103 TRP A C 1
ATOM 845 O O . TRP A 1 103 ? -19.792 4.286 26.569 1.00 61.66 103 TRP A O 1
ATOM 855 N N . ALA A 1 104 ? -20.193 6.473 26.812 1.00 57.59 104 ALA A N 1
ATOM 856 C CA . ALA A 1 104 ? -20.264 6.758 25.385 1.00 57.59 104 ALA A CA 1
ATOM 857 C C . ALA A 1 104 ? -18.908 6.564 24.683 1.00 57.59 104 ALA A C 1
ATOM 859 O O . ALA A 1 104 ? -18.868 6.178 23.515 1.00 57.59 104 ALA A O 1
ATOM 860 N N . ARG A 1 105 ? -17.789 6.794 25.384 1.00 59.06 105 ARG A N 1
ATOM 861 C CA . ARG A 1 105 ? -16.439 6.527 24.868 1.00 59.06 105 ARG A CA 1
ATOM 862 C C . ARG A 1 105 ? -16.162 5.030 24.754 1.00 59.06 105 ARG A C 1
ATOM 864 O O . ARG A 1 105 ? -15.622 4.614 23.732 1.00 59.06 105 ARG A O 1
ATOM 871 N N . GLU A 1 106 ? -16.535 4.234 25.754 1.00 56.00 106 GLU A N 1
ATOM 872 C CA . GLU A 1 106 ? -16.284 2.789 25.740 1.00 56.00 106 GLU A CA 1
ATOM 873 C C . GLU A 1 106 ? -17.227 2.035 24.799 1.00 56.00 106 GLU A C 1
ATOM 875 O O . GLU A 1 106 ? -16.761 1.200 24.026 1.00 56.00 106 GLU A O 1
ATOM 880 N N . LEU A 1 107 ? -18.508 2.411 24.711 1.00 53.81 107 LEU A N 1
ATOM 881 C CA . LEU A 1 107 ? -19.380 1.880 23.660 1.00 53.81 107 LEU A CA 1
ATOM 882 C C . LEU A 1 107 ? -18.883 2.242 22.267 1.00 53.81 107 LEU A C 1
ATOM 884 O O . LEU A 1 107 ? -18.891 1.390 21.388 1.00 53.81 107 LEU A O 1
ATOM 888 N N . LYS A 1 108 ? -18.376 3.459 22.037 1.00 53.91 108 LYS A N 1
ATOM 889 C CA . LYS A 1 108 ? -17.801 3.819 20.730 1.00 53.91 108 LYS A CA 1
ATOM 890 C C . LYS A 1 108 ? -16.489 3.082 20.425 1.00 53.91 108 LYS A C 1
ATOM 892 O O . LYS A 1 108 ? -16.129 3.001 19.253 1.00 53.91 108 LYS A O 1
ATOM 897 N N . LYS A 1 109 ? -15.791 2.516 21.415 1.00 50.91 109 LYS A N 1
ATOM 898 C CA . LYS A 1 109 ? -14.654 1.606 21.186 1.00 50.91 109 LYS A CA 1
ATOM 899 C C . LYS A 1 109 ? -15.107 0.175 20.880 1.00 50.91 109 LYS A C 1
ATOM 901 O O . LYS A 1 109 ? -14.595 -0.413 19.935 1.00 50.91 109 LYS A O 1
ATOM 906 N N . SER A 1 110 ? -16.069 -0.362 21.632 1.00 45.97 110 SER A N 1
ATOM 907 C CA . SER A 1 110 ? -16.516 -1.761 21.518 1.00 45.97 110 SER A CA 1
ATOM 908 C C . SER A 1 110 ? -17.531 -2.008 20.396 1.00 45.97 110 SER A C 1
ATOM 910 O O . SER A 1 110 ? -17.497 -3.058 19.765 1.00 45.97 110 SER A O 1
ATOM 912 N N . THR A 1 111 ? -18.398 -1.036 20.099 1.00 44.41 111 THR A N 1
ATOM 913 C CA . THR A 1 111 ? -19.468 -1.150 19.085 1.00 44.41 111 THR A CA 1
ATOM 914 C C . THR A 1 111 ? -19.148 -0.456 17.766 1.00 44.41 111 THR A C 1
ATOM 916 O O . THR A 1 111 ? -19.895 -0.607 16.802 1.00 44.41 111 THR A O 1
ATOM 919 N N . SER A 1 112 ? -18.045 0.300 17.674 1.00 48.28 112 SER A N 1
ATOM 920 C CA . SER A 1 112 ? -17.662 0.896 16.394 1.00 48.28 112 SER A CA 1
ATOM 921 C C . SER A 1 112 ? -17.145 -0.190 15.448 1.00 48.28 112 SER A C 1
ATOM 923 O O . SER A 1 112 ? -16.088 -0.773 15.724 1.00 48.28 112 SER A O 1
ATOM 925 N N . PRO A 1 113 ? -17.766 -0.361 14.264 1.00 51.94 113 PRO A N 1
ATOM 926 C CA . PRO A 1 113 ? -17.259 -1.254 13.224 1.00 51.94 113 PRO A CA 1
ATOM 927 C C . PRO A 1 113 ? -15.859 -0.860 12.731 1.00 51.94 113 PRO A C 1
ATOM 929 O O . PRO A 1 113 ? -15.239 -1.609 11.992 1.00 51.94 113 PRO A O 1
ATOM 932 N N . LYS A 1 114 ? -15.353 0.326 13.109 1.00 49.00 114 LYS A N 1
ATOM 933 C CA . LYS A 1 114 ? -14.024 0.832 12.735 1.00 49.00 114 LYS A CA 1
ATOM 934 C C . LYS A 1 114 ? -12.939 0.632 13.796 1.00 49.00 114 LYS A C 1
ATOM 936 O O . LYS A 1 114 ? -11.773 0.804 13.457 1.00 49.00 114 LYS A O 1
ATOM 941 N N . TYR A 1 115 ? -13.291 0.342 15.053 1.00 49.56 115 TYR A N 1
ATOM 942 C CA . TYR A 1 115 ? -12.327 0.377 16.169 1.00 49.56 115 TYR A CA 1
ATOM 943 C C . TYR A 1 115 ? -12.368 -0.838 17.110 1.00 49.56 115 TYR A C 1
ATOM 945 O O . TYR A 1 115 ? -11.485 -0.953 17.955 1.00 49.56 115 TYR A O 1
ATOM 953 N N . GLY A 1 116 ? -13.327 -1.758 16.950 1.00 55.28 116 GLY A N 1
ATOM 954 C CA . GLY A 1 116 ? -13.257 -3.086 17.572 1.00 55.28 116 GLY A CA 1
ATOM 955 C C . GLY A 1 116 ? -12.302 -4.030 16.827 1.00 55.28 116 GLY A C 1
ATOM 956 O O . GLY A 1 116 ? -11.866 -3.723 15.716 1.00 55.28 116 GLY A O 1
ATOM 957 N N . LEU A 1 117 ? -12.019 -5.207 17.402 1.00 55.50 117 LEU A N 1
ATOM 958 C CA . LEU A 1 117 ? -11.185 -6.253 16.781 1.00 55.50 117 LEU A CA 1
ATOM 959 C C . LEU A 1 117 ? -11.649 -6.570 15.347 1.00 55.50 117 LEU A C 1
ATOM 961 O O . LEU A 1 117 ? -10.853 -6.575 14.415 1.00 55.50 117 LEU A O 1
ATOM 965 N N . ILE A 1 118 ? -12.966 -6.699 15.163 1.00 58.66 118 ILE A N 1
ATOM 966 C CA . ILE A 1 118 ? -13.611 -6.915 13.861 1.00 58.66 118 ILE A CA 1
ATOM 967 C C . ILE A 1 118 ? -13.283 -5.781 12.878 1.00 58.66 118 ILE A C 1
ATOM 969 O O . ILE A 1 118 ? -13.001 -6.029 11.709 1.00 58.66 118 ILE A O 1
ATOM 973 N N . GLY A 1 119 ? -13.281 -4.527 13.332 1.00 62.44 119 GLY A N 1
ATOM 974 C CA . GLY A 1 119 ? -12.923 -3.379 12.497 1.00 62.44 119 GLY A CA 1
ATOM 975 C C . GLY A 1 119 ? -11.444 -3.343 12.118 1.00 62.44 119 GLY A C 1
ATOM 976 O O . GLY A 1 119 ? -11.104 -2.967 10.996 1.00 62.44 119 GLY A O 1
ATOM 977 N N . ALA A 1 120 ? -10.566 -3.774 13.027 1.00 61.66 120 ALA A N 1
ATOM 978 C CA . ALA A 1 120 ? -9.145 -3.936 12.741 1.00 61.66 120 ALA A CA 1
ATOM 979 C C . ALA A 1 120 ? -8.909 -5.034 11.690 1.00 61.66 120 ALA A C 1
ATOM 981 O O . ALA A 1 120 ? -8.174 -4.793 10.734 1.00 61.66 120 ALA A O 1
ATOM 982 N N . CYS A 1 121 ? -9.590 -6.180 11.804 1.00 67.44 121 CYS A N 1
ATOM 983 C CA . CYS A 1 121 ? -9.533 -7.262 10.818 1.00 67.44 121 CYS A CA 1
ATOM 984 C C . CYS A 1 121 ? -9.983 -6.792 9.427 1.00 67.44 121 CYS A C 1
ATOM 986 O O . CYS A 1 121 ? -9.230 -6.945 8.471 1.00 67.44 121 CYS A O 1
ATOM 988 N N . HIS A 1 122 ? -11.141 -6.130 9.313 1.00 69.44 122 HIS A N 1
ATOM 989 C CA . HIS A 1 122 ? -11.600 -5.581 8.029 1.00 69.44 122 HIS A CA 1
ATOM 990 C C . HIS A 1 122 ? -10.608 -4.579 7.428 1.00 69.44 122 HIS A C 1
ATOM 992 O O . HIS A 1 122 ? -10.406 -4.553 6.217 1.00 69.44 122 HIS A O 1
ATOM 998 N N . LYS A 1 123 ? -9.956 -3.756 8.260 1.00 74.38 123 LYS A N 1
ATOM 999 C CA . LYS A 1 123 ? -8.947 -2.805 7.785 1.00 74.38 123 LYS A CA 1
ATOM 1000 C C . LYS A 1 123 ? -7.685 -3.504 7.276 1.00 74.38 123 LYS A C 1
ATOM 1002 O O . LYS A 1 123 ? -7.099 -3.025 6.312 1.00 74.38 123 LYS A O 1
ATOM 1007 N N . ILE A 1 124 ? -7.270 -4.602 7.908 1.00 74.56 124 ILE A N 1
ATOM 1008 C CA . ILE A 1 124 ? -6.143 -5.422 7.442 1.00 74.56 124 ILE A CA 1
ATOM 1009 C C . ILE A 1 124 ? -6.482 -6.056 6.094 1.00 74.56 124 ILE A C 1
ATOM 1011 O O . ILE A 1 124 ? -5.687 -5.922 5.172 1.00 74.56 124 ILE A O 1
ATOM 1015 N N . VAL A 1 125 ? -7.667 -6.659 5.958 1.00 75.44 125 VAL A N 1
ATOM 1016 C CA . VAL A 1 125 ? -8.123 -7.258 4.692 1.00 75.44 125 VAL A CA 1
ATOM 1017 C C . VAL A 1 125 ? -8.159 -6.213 3.577 1.00 75.44 125 VAL A C 1
ATOM 1019 O O . VAL A 1 125 ? -7.530 -6.408 2.547 1.00 75.44 125 VAL A O 1
ATOM 1022 N N . ALA A 1 126 ? -8.771 -5.050 3.817 1.00 76.75 126 ALA A N 1
ATOM 1023 C CA . ALA A 1 126 ? -8.818 -3.974 2.825 1.00 76.75 126 ALA A CA 1
ATOM 1024 C C . ALA A 1 126 ? -7.421 -3.441 2.445 1.00 76.75 126 ALA A C 1
ATOM 1026 O O . ALA A 1 126 ? -7.192 -3.024 1.311 1.00 76.75 126 ALA A O 1
ATOM 1027 N N . LEU A 1 127 ? -6.476 -3.422 3.392 1.00 76.31 127 LEU A N 1
ATOM 1028 C CA . LEU A 1 127 ? -5.085 -3.064 3.106 1.00 76.31 127 LEU A CA 1
ATOM 1029 C C . LEU A 1 127 ? -4.382 -4.137 2.269 1.00 76.31 127 LEU A C 1
ATOM 1031 O O . LEU A 1 127 ? -3.595 -3.778 1.397 1.00 76.31 127 LEU A O 1
ATOM 1035 N N . ASP A 1 128 ? -4.645 -5.415 2.532 1.00 79.38 128 ASP A N 1
ATOM 1036 C CA . ASP A 1 128 ? -4.075 -6.532 1.777 1.00 79.38 128 ASP A CA 1
ATOM 1037 C C . ASP A 1 128 ? -4.612 -6.577 0.342 1.00 79.38 128 ASP A C 1
ATOM 1039 O O . ASP A 1 128 ? -3.834 -6.604 -0.608 1.00 79.38 128 ASP A O 1
ATOM 1043 N N . GLU A 1 129 ? -5.930 -6.452 0.169 1.00 80.56 129 GLU A N 1
ATOM 1044 C CA . GLU A 1 129 ? -6.584 -6.346 -1.141 1.00 80.56 129 GLU A CA 1
ATOM 1045 C C . GLU A 1 129 ? -6.037 -5.171 -1.951 1.00 80.56 129 GLU A C 1
ATOM 1047 O O . GLU A 1 129 ? -5.734 -5.308 -3.140 1.00 80.56 129 GLU A O 1
ATOM 1052 N N . LYS A 1 130 ? -5.850 -4.016 -1.298 1.00 86.06 130 LYS A N 1
ATOM 1053 C CA . LYS A 1 130 ? -5.232 -2.858 -1.939 1.00 86.06 130 LYS A CA 1
ATOM 1054 C C . LYS A 1 130 ? -3.797 -3.162 -2.363 1.00 86.06 130 LYS A C 1
ATOM 1056 O O . LYS A 1 130 ? -3.451 -2.890 -3.502 1.00 86.06 130 LYS A O 1
ATOM 1061 N N . LYS A 1 131 ? -2.969 -3.737 -1.485 1.00 82.00 131 LYS A N 1
ATOM 1062 C CA . LYS A 1 131 ? -1.581 -4.097 -1.825 1.00 82.00 131 LYS A CA 1
ATOM 1063 C C . LYS A 1 131 ? -1.512 -5.082 -2.988 1.00 82.00 131 LYS A C 1
ATOM 1065 O O . LYS A 1 131 ? -0.629 -4.954 -3.829 1.00 82.00 131 LYS A O 1
ATOM 1070 N N . ARG A 1 132 ? -2.435 -6.043 -3.043 1.00 76.62 132 ARG A N 1
ATOM 1071 C CA . ARG A 1 132 ? -2.543 -7.000 -4.147 1.00 76.62 132 ARG A CA 1
ATOM 1072 C C . ARG A 1 132 ? -2.899 -6.298 -5.451 1.00 76.62 132 ARG A C 1
ATOM 1074 O O . ARG A 1 132 ? -2.187 -6.469 -6.431 1.00 76.62 132 ARG A O 1
ATOM 1081 N N . SER A 1 133 ? -3.909 -5.432 -5.419 1.00 80.25 133 SER A N 1
ATOM 1082 C CA . SER A 1 133 ? -4.316 -4.621 -6.573 1.00 80.25 133 SER A CA 1
ATOM 1083 C C . SER A 1 133 ? -3.185 -3.702 -7.051 1.00 80.25 133 SER A C 1
ATOM 1085 O O . SER A 1 133 ? -2.914 -3.618 -8.245 1.00 80.25 133 SER A O 1
ATOM 1087 N N . ASP A 1 134 ? -2.482 -3.047 -6.121 1.00 81.44 134 ASP A N 1
ATOM 1088 C CA . ASP A 1 134 ? -1.326 -2.195 -6.415 1.00 81.44 134 ASP A CA 1
ATOM 1089 C C . ASP A 1 134 ? -0.185 -3.029 -7.036 1.00 81.44 134 ASP A C 1
ATOM 1091 O O . ASP A 1 134 ? 0.441 -2.599 -8.002 1.00 81.44 134 ASP A O 1
ATOM 1095 N N . SER A 1 135 ? 0.064 -4.244 -6.533 1.00 74.19 135 SER A N 1
ATOM 1096 C CA . SER A 1 135 ? 1.069 -5.174 -7.073 1.00 74.19 135 SER A CA 1
ATOM 1097 C C . SER A 1 135 ? 0.725 -5.650 -8.488 1.00 74.19 135 SER A C 1
ATOM 1099 O O . SER A 1 135 ? 1.574 -5.624 -9.380 1.00 74.19 135 SER A O 1
ATOM 1101 N N . GLU A 1 136 ? -0.530 -6.035 -8.726 1.00 81.25 136 GLU A N 1
ATOM 1102 C CA . GLU A 1 136 ? -1.029 -6.425 -10.048 1.00 81.25 136 GLU A CA 1
ATOM 1103 C C . GLU A 1 136 ? -0.917 -5.268 -11.044 1.00 81.25 136 GLU A C 1
ATOM 1105 O O . GLU A 1 136 ? -0.434 -5.458 -12.161 1.00 81.25 136 GLU A O 1
ATOM 1110 N N . TYR A 1 137 ? -1.279 -4.055 -10.618 1.00 81.75 137 TYR A N 1
ATOM 1111 C CA . TYR A 1 137 ? -1.131 -2.844 -11.417 1.00 81.75 137 TYR A CA 1
ATOM 1112 C C . TYR A 1 137 ? 0.336 -2.563 -11.770 1.00 81.75 137 TYR A C 1
ATOM 1114 O O . TYR A 1 137 ? 0.652 -2.320 -12.934 1.00 81.75 137 TYR A O 1
ATOM 1122 N N . VAL A 1 138 ? 1.248 -2.641 -10.796 1.00 77.38 138 VAL A N 1
ATOM 1123 C CA . VAL A 1 138 ? 2.689 -2.445 -11.026 1.00 77.38 138 VAL A CA 1
ATOM 1124 C C . VAL A 1 138 ? 3.247 -3.515 -11.966 1.00 77.38 138 VAL A C 1
ATOM 1126 O O . VAL A 1 138 ? 3.996 -3.182 -12.881 1.00 77.38 138 VAL A O 1
ATOM 1129 N N . SER A 1 139 ? 2.859 -4.782 -11.797 1.00 76.06 139 SER A N 1
ATOM 1130 C CA . SER A 1 139 ? 3.247 -5.883 -12.691 1.00 76.06 139 SER A CA 1
ATOM 1131 C C . SER A 1 139 ? 2.742 -5.667 -14.123 1.00 76.06 139 SER A C 1
ATOM 1133 O O . SER A 1 139 ? 3.480 -5.876 -15.092 1.00 76.06 139 SER A O 1
ATOM 1135 N N . PHE A 1 140 ? 1.505 -5.185 -14.268 1.00 78.12 140 PHE A N 1
ATOM 1136 C CA . PHE A 1 140 ? 0.925 -4.829 -15.558 1.00 78.12 140 PHE A CA 1
ATOM 1137 C C . PHE A 1 140 ? 1.676 -3.667 -16.216 1.00 78.12 140 PHE A C 1
ATOM 1139 O O . PHE A 1 140 ? 2.103 -3.795 -17.366 1.00 78.12 140 PHE A O 1
ATOM 1146 N N . GLU A 1 141 ? 1.898 -2.557 -15.501 1.00 82.06 141 GLU A N 1
ATOM 1147 C CA . GLU A 1 141 ? 2.654 -1.413 -16.028 1.00 82.06 141 GLU A CA 1
ATOM 1148 C C . GLU A 1 141 ? 4.081 -1.808 -16.410 1.00 82.06 141 GLU A C 1
ATOM 1150 O O . GLU A 1 141 ? 4.573 -1.400 -17.460 1.00 82.06 141 GLU A O 1
ATOM 1155 N N . PHE A 1 142 ? 4.737 -2.631 -15.592 1.00 79.19 142 PHE A N 1
ATOM 1156 C CA . PHE A 1 142 ? 6.101 -3.089 -15.825 1.00 79.19 142 PHE A CA 1
ATOM 1157 C C . PHE A 1 142 ? 6.266 -3.771 -17.191 1.00 79.19 142 PHE A C 1
ATOM 1159 O O . PHE A 1 142 ? 7.296 -3.581 -17.836 1.00 79.19 142 PHE A O 1
ATOM 1166 N N . ARG A 1 143 ? 5.254 -4.522 -17.653 1.00 73.25 143 ARG A N 1
ATOM 1167 C CA . ARG A 1 143 ? 5.299 -5.273 -18.922 1.00 73.25 143 ARG A CA 1
ATOM 1168 C C . ARG A 1 143 ? 4.668 -4.556 -20.114 1.00 73.25 143 ARG A C 1
ATOM 1170 O O . ARG A 1 143 ? 5.035 -4.855 -21.242 1.00 73.25 143 ARG A O 1
ATOM 1177 N N . THR A 1 144 ? 3.689 -3.682 -19.889 1.00 79.19 144 THR A N 1
ATOM 1178 C CA . THR A 1 144 ? 2.841 -3.145 -20.976 1.00 79.19 144 THR A CA 1
ATOM 1179 C C . THR A 1 144 ? 3.086 -1.676 -21.292 1.00 79.19 144 THR A C 1
ATOM 1181 O O . THR A 1 144 ? 2.686 -1.195 -22.353 1.00 79.19 144 THR A O 1
ATOM 1184 N N . LYS A 1 145 ? 3.731 -0.941 -20.385 1.00 87.88 145 LYS A N 1
ATOM 1185 C CA . LYS A 1 145 ? 3.969 0.488 -20.552 1.00 87.88 145 LYS A CA 1
ATOM 1186 C C . LYS A 1 145 ? 5.196 0.709 -21.426 1.00 87.88 145 LYS A C 1
ATOM 1188 O O . LYS A 1 145 ? 6.278 0.225 -21.112 1.00 87.88 145 LYS A O 1
ATOM 1193 N N . ASN A 1 146 ? 5.020 1.500 -22.480 1.00 90.56 146 ASN A N 1
ATOM 1194 C CA . ASN A 1 146 ? 6.094 1.885 -23.386 1.00 90.56 146 ASN A CA 1
ATOM 1195 C C . ASN A 1 146 ? 6.457 3.358 -23.222 1.00 90.56 146 ASN A C 1
ATOM 1197 O O . ASN A 1 146 ? 5.586 4.227 -23.131 1.00 90.56 146 ASN A O 1
ATOM 1201 N N . ILE A 1 147 ? 7.756 3.645 -23.188 1.00 89.94 147 ILE A N 1
ATOM 1202 C CA . ILE A 1 147 ? 8.265 5.011 -23.124 1.00 89.94 147 ILE A CA 1
ATOM 1203 C C . ILE A 1 147 ? 8.134 5.697 -24.487 1.00 89.94 147 ILE A C 1
ATOM 1205 O O . ILE A 1 147 ? 8.435 5.117 -25.531 1.00 89.94 147 ILE A O 1
ATOM 1209 N N . SER A 1 148 ? 7.705 6.957 -24.480 1.00 88.25 148 SER A N 1
ATOM 1210 C CA . SER A 1 148 ? 7.831 7.833 -25.646 1.00 88.25 148 SER A CA 1
ATOM 1211 C C . SER A 1 148 ? 9.078 8.694 -25.472 1.00 88.25 148 SER A C 1
ATOM 1213 O O . SER A 1 148 ? 9.302 9.258 -24.401 1.00 88.25 148 SER A O 1
ATOM 1215 N N . ALA A 1 149 ? 9.915 8.760 -26.504 1.00 86.31 149 ALA A N 1
ATOM 1216 C CA . ALA A 1 149 ? 11.152 9.527 -26.483 1.00 86.31 149 ALA A CA 1
ATOM 1217 C C . ALA A 1 149 ? 11.324 10.258 -27.818 1.00 86.31 149 ALA A C 1
ATOM 1219 O O . ALA A 1 149 ? 11.283 9.647 -28.884 1.00 86.31 149 ALA A O 1
ATOM 1220 N N . ILE A 1 150 ? 11.483 11.580 -27.753 1.00 81.38 150 ILE A N 1
ATOM 1221 C CA . ILE A 1 150 ? 11.672 12.438 -28.927 1.00 81.38 150 ILE A CA 1
ATOM 1222 C C . ILE A 1 150 ? 13.154 12.406 -29.317 1.00 81.38 150 ILE A C 1
ATOM 1224 O O . ILE A 1 150 ? 14.014 12.554 -28.455 1.00 81.38 150 ILE A O 1
ATOM 1228 N N . GLY A 1 151 ? 13.451 12.241 -30.609 1.00 80.25 151 GLY A N 1
ATOM 1229 C CA . GLY A 1 151 ? 14.826 12.258 -31.132 1.00 80.25 151 GLY A CA 1
ATOM 1230 C C . GLY A 1 151 ? 15.542 10.903 -31.133 1.00 80.25 151 GLY A C 1
ATOM 1231 O O . GLY A 1 151 ? 16.688 10.834 -31.567 1.00 80.25 151 GLY A O 1
ATOM 1232 N N . ILE A 1 152 ? 14.874 9.828 -30.702 1.00 85.94 152 ILE A N 1
ATOM 1233 C CA . ILE A 1 152 ? 15.368 8.452 -30.844 1.00 85.94 152 ILE A CA 1
ATOM 1234 C C . ILE A 1 152 ? 14.812 7.860 -32.139 1.00 85.94 152 ILE A C 1
ATOM 1236 O O . ILE A 1 152 ? 13.618 7.984 -32.415 1.00 85.94 152 ILE A O 1
ATOM 1240 N N . ASP A 1 153 ? 15.672 7.213 -32.929 1.00 88.25 153 ASP A N 1
ATOM 1241 C CA . ASP A 1 153 ? 15.242 6.510 -34.137 1.00 88.25 153 ASP A CA 1
ATOM 1242 C C . ASP A 1 153 ? 14.201 5.427 -33.805 1.00 88.25 153 ASP A C 1
ATOM 1244 O O . ASP A 1 153 ? 14.347 4.674 -32.839 1.00 88.25 153 ASP A O 1
ATOM 1248 N N . HIS A 1 154 ? 13.148 5.345 -34.620 1.00 88.81 154 HIS A N 1
ATOM 1249 C CA . HIS A 1 154 ? 12.027 4.429 -34.412 1.00 88.81 154 HIS A CA 1
ATOM 1250 C C . HIS A 1 154 ? 12.437 2.949 -34.341 1.00 88.81 154 HIS A C 1
ATOM 1252 O O . HIS A 1 154 ? 11.795 2.189 -33.619 1.00 88.81 154 HIS A O 1
ATOM 1258 N N . VAL A 1 155 ? 13.507 2.539 -35.032 1.00 89.56 155 VAL A N 1
ATOM 1259 C CA . VAL A 1 155 ? 14.037 1.170 -34.984 1.00 89.56 155 VAL A CA 1
ATOM 1260 C C . VAL A 1 155 ? 14.659 0.895 -33.618 1.00 89.56 155 VAL A C 1
ATOM 1262 O O . VAL A 1 155 ? 14.382 -0.134 -33.010 1.00 89.56 155 VAL A O 1
ATOM 1265 N N . ILE A 1 156 ? 15.450 1.835 -33.094 1.00 89.62 156 ILE A N 1
ATOM 1266 C CA . ILE A 1 156 ? 16.049 1.719 -31.757 1.00 89.62 156 ILE A CA 1
ATOM 1267 C C . ILE A 1 156 ? 14.952 1.734 -30.690 1.00 89.62 156 ILE A C 1
ATOM 1269 O O . ILE A 1 156 ? 14.969 0.920 -29.769 1.00 89.62 156 ILE A O 1
ATOM 1273 N N . LEU A 1 157 ? 13.975 2.633 -30.825 1.00 91.56 157 LEU A N 1
ATOM 1274 C CA . LEU A 1 157 ? 12.871 2.747 -29.877 1.00 91.56 157 LEU A CA 1
ATOM 1275 C C . LEU A 1 157 ? 12.011 1.473 -29.846 1.00 91.56 157 LEU A C 1
ATOM 1277 O O . LEU A 1 157 ? 11.631 1.027 -28.766 1.00 91.56 157 LEU A O 1
ATOM 1281 N N . HIS A 1 158 ? 11.773 0.850 -31.004 1.00 91.94 158 HIS A N 1
ATOM 1282 C CA . HIS A 1 158 ? 11.080 -0.434 -31.100 1.00 91.94 158 HIS A CA 1
ATOM 1283 C C . HIS A 1 158 ? 11.821 -1.555 -30.352 1.00 91.94 158 HIS A C 1
ATOM 1285 O O . HIS A 1 158 ? 11.190 -2.348 -29.655 1.00 91.94 158 HIS A O 1
ATOM 1291 N N . GLU A 1 159 ? 13.154 -1.611 -30.438 1.00 92.94 159 GLU A N 1
ATOM 1292 C CA . GLU A 1 159 ? 13.941 -2.589 -29.674 1.00 92.94 159 GLU A CA 1
ATOM 1293 C C . GLU A 1 159 ? 13.939 -2.301 -28.168 1.00 92.94 159 GLU A C 1
ATOM 1295 O O . GLU A 1 159 ? 13.900 -3.232 -27.363 1.00 92.94 159 GLU A O 1
ATOM 1300 N N . ILE A 1 160 ? 13.906 -1.026 -27.771 1.00 91.94 160 ILE A N 1
ATOM 1301 C CA . ILE A 1 160 ? 13.767 -0.627 -26.365 1.00 91.94 160 ILE A CA 1
ATOM 1302 C C . ILE A 1 160 ? 12.402 -1.056 -25.802 1.00 91.94 160 ILE A C 1
ATOM 1304 O O . ILE A 1 160 ? 12.342 -1.530 -24.671 1.00 91.94 160 ILE A O 1
ATOM 1308 N N . HIS A 1 161 ? 11.313 -0.959 -26.572 1.00 91.69 161 HIS A N 1
ATOM 1309 C CA . HIS A 1 161 ? 9.962 -1.352 -26.128 1.00 91.69 161 HIS A CA 1
ATOM 1310 C C . HIS A 1 161 ? 9.811 -2.838 -25.792 1.00 91.69 161 HIS A C 1
ATOM 1312 O O . HIS A 1 161 ? 8.859 -3.217 -25.116 1.00 91.69 161 HIS A O 1
ATOM 1318 N N . LYS A 1 162 ? 10.755 -3.682 -26.214 1.00 90.62 162 LYS A N 1
ATOM 1319 C CA . LYS A 1 162 ? 10.781 -5.104 -25.850 1.00 90.62 162 LYS A CA 1
ATOM 1320 C C . LYS A 1 162 ? 11.303 -5.351 -24.427 1.00 90.62 162 LYS A C 1
ATOM 1322 O O . LYS A 1 162 ? 11.180 -6.463 -23.925 1.00 90.62 162 LYS A O 1
ATOM 1327 N N . PHE A 1 163 ? 11.869 -4.341 -23.762 1.00 88.88 163 PHE A N 1
ATOM 1328 C CA . PHE A 1 163 ? 12.294 -4.430 -22.362 1.00 88.88 163 PHE A CA 1
ATOM 1329 C C . PHE A 1 163 ? 11.193 -3.957 -21.405 1.00 88.88 163 PHE A C 1
ATOM 1331 O O . PHE A 1 163 ? 10.358 -3.136 -21.784 1.00 88.88 163 PHE A O 1
ATOM 1338 N N . PRO A 1 164 ? 11.214 -4.377 -20.129 1.00 87.94 164 PRO A N 1
ATOM 1339 C CA . PRO A 1 164 ? 10.298 -3.835 -19.132 1.00 87.94 164 PRO A CA 1
ATOM 1340 C C . PRO A 1 164 ? 10.477 -2.339 -18.887 1.00 87.94 164 PRO A C 1
ATOM 1342 O O . PRO A 1 164 ? 11.586 -1.807 -18.982 1.00 87.94 164 PRO A O 1
ATOM 1345 N N . PHE A 1 165 ? 9.393 -1.667 -18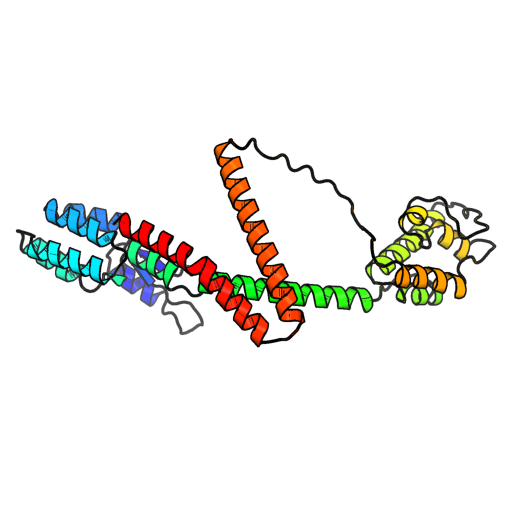.505 1.00 88.12 165 PHE A N 1
ATOM 1346 C CA . PHE A 1 165 ? 9.311 -0.205 -18.451 1.00 88.12 165 PHE A CA 1
ATOM 1347 C C . PHE A 1 165 ? 10.458 0.500 -17.689 1.00 88.12 165 PHE A C 1
ATOM 1349 O O . PHE A 1 165 ? 10.986 1.486 -18.213 1.00 88.12 165 PHE A O 1
ATOM 1356 N N . PRO A 1 166 ? 10.930 0.021 -16.515 1.00 87.19 166 PRO A N 1
ATOM 1357 C CA . PRO A 1 166 ? 12.071 0.643 -15.832 1.00 87.19 166 PRO A CA 1
ATOM 1358 C C . PRO A 1 166 ? 13.366 0.605 -16.655 1.00 87.19 166 PRO A C 1
ATOM 1360 O O . PRO A 1 166 ? 14.143 1.558 -16.652 1.00 87.19 166 PRO A O 1
ATOM 1363 N N . ILE A 1 167 ? 13.583 -0.470 -17.411 1.00 87.69 167 ILE A N 1
ATOM 1364 C CA . ILE A 1 167 ? 14.759 -0.628 -18.271 1.00 87.69 167 ILE A CA 1
ATOM 1365 C C . ILE A 1 167 ? 14.639 0.242 -19.510 1.00 87.69 167 ILE A C 1
ATOM 1367 O O . ILE A 1 167 ? 15.629 0.842 -19.926 1.00 87.69 167 ILE A O 1
ATOM 1371 N N . GLN A 1 168 ? 13.426 0.395 -20.045 1.00 91.50 168 GLN A N 1
ATOM 1372 C CA . GLN A 1 168 ? 13.186 1.351 -21.120 1.00 91.50 168 GLN A CA 1
ATOM 1373 C C . GLN A 1 168 ? 13.632 2.760 -20.715 1.00 91.50 168 GLN A C 1
ATOM 1375 O O . GLN A 1 168 ? 14.342 3.419 -21.472 1.00 91.50 168 GLN A O 1
ATOM 1380 N N . GLN A 1 169 ? 13.288 3.203 -19.499 1.00 90.94 169 GLN A N 1
ATOM 1381 C CA . GLN A 1 169 ? 13.732 4.498 -18.971 1.00 90.94 169 GLN A CA 1
ATOM 1382 C C . GLN A 1 169 ? 15.258 4.589 -18.876 1.00 90.94 169 GLN A C 1
ATOM 1384 O O . GLN A 1 169 ? 15.836 5.591 -19.289 1.00 90.94 169 GLN A O 1
ATOM 1389 N N . MET A 1 170 ? 15.921 3.549 -18.364 1.00 91.00 170 MET A N 1
ATOM 1390 C CA . MET A 1 170 ? 17.382 3.522 -18.248 1.00 91.00 170 MET A CA 1
ATOM 1391 C C . MET A 1 170 ? 18.069 3.611 -19.615 1.00 91.00 170 MET A C 1
ATOM 1393 O O . MET A 1 170 ? 18.983 4.415 -19.785 1.00 91.00 170 MET A O 1
ATOM 1397 N N . LEU A 1 171 ? 17.603 2.837 -20.597 1.00 92.44 171 LEU A N 1
ATOM 1398 C CA . LEU A 1 171 ? 18.149 2.841 -21.956 1.00 92.44 171 LEU A CA 1
ATOM 1399 C C . LEU A 1 171 ? 17.924 4.180 -22.659 1.00 92.44 171 LEU A C 1
ATOM 1401 O O . LEU A 1 171 ? 18.844 4.705 -23.280 1.00 92.44 171 LEU A O 1
ATOM 1405 N N . VAL A 1 172 ? 16.733 4.769 -22.518 1.00 93.19 172 VAL A N 1
ATOM 1406 C CA . VAL A 1 172 ? 16.441 6.108 -23.049 1.00 93.19 172 VAL A CA 1
ATOM 1407 C C . VAL A 1 172 ? 17.318 7.171 -22.388 1.00 93.19 172 VAL A C 1
ATOM 1409 O O . VAL A 1 172 ? 17.820 8.054 -23.079 1.00 93.19 172 VAL A O 1
ATOM 1412 N N . ASN A 1 173 ? 17.565 7.084 -21.080 1.00 92.69 173 ASN A N 1
ATOM 1413 C CA . ASN A 1 173 ? 18.459 8.011 -20.383 1.00 92.69 173 ASN A CA 1
ATOM 1414 C C . ASN A 1 173 ? 19.910 7.889 -20.872 1.00 92.69 173 ASN A C 1
ATOM 1416 O O . ASN A 1 173 ? 20.550 8.910 -21.126 1.00 92.69 173 ASN A O 1
ATOM 1420 N N . GLU A 1 174 ? 20.416 6.667 -21.058 1.00 93.88 174 GLU A N 1
ATOM 1421 C CA . GLU A 1 174 ? 21.744 6.437 -21.639 1.00 93.88 174 GLU A CA 1
ATOM 1422 C C . GLU A 1 174 ? 21.822 6.940 -23.089 1.00 93.88 174 GLU A C 1
ATOM 1424 O O . GLU A 1 174 ? 22.818 7.557 -23.468 1.00 93.88 174 GLU A O 1
ATOM 1429 N N . PHE A 1 175 ? 20.773 6.750 -23.895 1.00 91.81 175 PHE A N 1
ATOM 1430 C CA . PHE A 1 175 ? 20.712 7.297 -25.251 1.00 91.81 175 PHE A CA 1
ATOM 1431 C C . PHE A 1 175 ? 20.737 8.832 -25.235 1.00 91.81 175 PHE A C 1
ATOM 1433 O O . PHE A 1 175 ? 21.552 9.454 -25.913 1.00 91.81 175 PHE A O 1
ATOM 1440 N N . ASN A 1 176 ? 19.916 9.465 -24.395 1.00 90.44 176 ASN A N 1
ATOM 1441 C CA . ASN A 1 176 ? 19.873 10.923 -24.258 1.00 90.44 176 ASN A CA 1
ATOM 1442 C C . ASN A 1 176 ? 21.205 11.503 -23.748 1.00 90.44 176 ASN A C 1
ATOM 1444 O O . ASN A 1 176 ? 21.589 12.610 -24.129 1.00 90.44 176 ASN A O 1
ATOM 1448 N N . ALA A 1 177 ? 21.958 10.756 -22.934 1.00 90.56 177 ALA A N 1
ATOM 1449 C CA . ALA A 1 177 ? 23.287 11.166 -22.484 1.00 90.56 177 ALA A CA 1
ATOM 1450 C C . ALA A 1 177 ? 24.301 11.304 -23.640 1.00 90.56 177 ALA A C 1
ATOM 1452 O O . ALA A 1 177 ? 25.266 12.068 -23.518 1.00 90.56 177 ALA A O 1
ATOM 1453 N N . VAL A 1 178 ? 24.078 10.623 -24.773 1.00 90.06 178 VAL A N 1
ATOM 1454 C CA . VAL A 1 178 ? 24.879 10.790 -25.998 1.00 90.06 178 VAL A CA 1
ATOM 1455 C C . VAL A 1 178 ? 24.729 12.206 -26.546 1.00 90.06 178 VAL A C 1
ATOM 1457 O O . VAL A 1 178 ? 25.735 12.854 -26.844 1.00 90.06 178 VAL A O 1
ATOM 1460 N N . GLN A 1 179 ? 23.503 12.730 -26.592 1.00 84.25 179 GLN A N 1
ATOM 1461 C CA . GLN A 1 179 ? 23.226 14.071 -27.109 1.00 84.25 179 GLN A CA 1
ATOM 1462 C C . GLN A 1 179 ? 24.014 15.144 -26.346 1.00 84.25 179 GLN A C 1
ATOM 1464 O O . GLN A 1 179 ? 24.727 15.950 -26.945 1.00 84.25 179 GLN A O 1
ATOM 1469 N N . GLY A 1 180 ? 24.012 15.075 -25.012 1.00 83.62 180 GLY A N 1
ATOM 1470 C CA . GLY A 1 180 ? 24.772 16.005 -24.170 1.00 83.62 180 GLY A CA 1
ATOM 1471 C C . GLY A 1 180 ? 26.298 15.907 -24.326 1.00 83.62 180 GLY A C 1
ATOM 1472 O O . GLY A 1 180 ? 27.026 16.791 -23.868 1.00 83.62 180 GLY A O 1
ATOM 1473 N N . ARG A 1 181 ? 26.829 14.844 -24.946 1.00 87.69 181 ARG A N 1
ATOM 1474 C CA . ARG A 1 181 ? 28.250 14.748 -25.321 1.00 87.69 181 ARG A CA 1
ATOM 1475 C C . ARG A 1 181 ? 28.544 15.339 -26.688 1.00 87.69 181 ARG A C 1
ATOM 1477 O O . ARG A 1 181 ? 29.610 15.937 -26.841 1.00 87.69 181 ARG A O 1
ATOM 1484 N N . ILE A 1 182 ? 27.625 15.174 -27.632 1.00 84.50 182 ILE A N 1
ATOM 1485 C CA . ILE A 1 182 ? 27.713 15.758 -28.973 1.00 84.50 182 ILE A CA 1
ATOM 1486 C C . ILE A 1 182 ? 27.705 17.278 -28.867 1.00 84.50 182 ILE A C 1
ATOM 1488 O O . ILE A 1 182 ? 28.574 17.935 -29.428 1.00 84.50 182 ILE A O 1
ATOM 1492 N N . GLU A 1 183 ? 26.813 17.831 -28.045 1.00 86.25 183 GLU A N 1
ATOM 1493 C CA . GLU A 1 183 ? 26.773 19.268 -27.740 1.00 86.25 183 GLU A CA 1
ATOM 1494 C C . GLU A 1 183 ? 28.099 19.785 -27.159 1.00 86.25 183 GLU A C 1
ATOM 1496 O O . GLU A 1 183 ? 28.465 20.941 -27.348 1.00 86.25 183 GLU A O 1
ATOM 1501 N N . LYS A 1 184 ? 28.857 18.914 -26.483 1.00 88.94 184 LYS A N 1
ATOM 1502 C CA . LYS A 1 184 ? 30.186 19.212 -25.926 1.00 88.94 184 LYS A CA 1
ATOM 1503 C C . LYS A 1 184 ? 31.334 18.918 -26.902 1.00 88.94 184 LYS A C 1
ATOM 1505 O O . LYS A 1 184 ? 32.489 18.968 -26.483 1.00 88.94 184 LYS A O 1
ATOM 1510 N N . GLY A 1 185 ? 31.041 18.567 -28.156 1.00 86.38 185 GLY A N 1
ATOM 1511 C CA . GLY A 1 185 ? 32.029 18.286 -29.202 1.00 86.38 185 GLY A CA 1
ATOM 1512 C C . GLY A 1 185 ? 32.919 17.072 -28.922 1.00 86.38 185 GLY A C 1
ATOM 1513 O O . GLY A 1 185 ? 34.051 17.019 -29.400 1.00 86.38 185 GLY A O 1
ATOM 1514 N N . LYS A 1 186 ? 32.466 16.116 -28.100 1.00 87.44 186 LYS A N 1
ATOM 1515 C CA . LYS A 1 186 ? 33.283 14.947 -27.750 1.00 87.44 186 LYS A CA 1
ATOM 1516 C C . LYS A 1 186 ? 33.234 13.898 -28.867 1.00 87.44 186 LYS A C 1
ATOM 1518 O O . LYS A 1 186 ? 32.132 13.568 -29.298 1.00 87.44 186 LYS A O 1
ATOM 1523 N N . PRO A 1 187 ? 34.376 13.305 -29.258 1.00 87.94 187 PRO A N 1
ATOM 1524 C CA . PRO A 1 187 ? 34.398 12.256 -30.271 1.00 87.94 187 PRO A CA 1
ATOM 1525 C C . PRO A 1 187 ? 33.744 10.962 -29.770 1.00 87.94 187 PRO A C 1
ATOM 1527 O O . PRO A 1 187 ? 33.498 10.784 -28.560 1.00 87.94 187 PRO A O 1
ATOM 1530 N N . THR A 1 188 ? 33.482 10.061 -30.717 1.00 86.69 188 THR A N 1
ATOM 1531 C CA . THR A 1 188 ? 33.031 8.696 -30.446 1.00 86.69 188 THR A CA 1
ATOM 1532 C C . THR A 1 188 ? 34.074 7.935 -29.617 1.00 86.69 188 THR A C 1
ATOM 1534 O O . THR A 1 188 ? 35.265 8.261 -29.660 1.00 86.69 188 THR A O 1
ATOM 1537 N N . PRO A 1 189 ? 33.657 6.962 -28.789 1.00 86.38 189 PRO A N 1
ATOM 1538 C CA . PRO A 1 189 ? 34.583 6.252 -27.908 1.00 86.38 189 PRO A CA 1
ATOM 1539 C C . PRO A 1 189 ? 35.544 5.283 -28.622 1.00 86.38 189 PRO A C 1
ATOM 1541 O O . PRO A 1 189 ? 36.482 4.819 -27.977 1.00 86.38 189 PRO A O 1
ATOM 1544 N N . GLY A 1 190 ? 35.326 4.968 -29.903 1.00 86.38 190 GLY A N 1
ATOM 1545 C CA . GLY A 1 190 ? 36.155 4.046 -30.683 1.00 86.38 190 GLY A CA 1
ATOM 1546 C C . GLY A 1 190 ? 35.939 2.584 -30.291 1.00 86.38 190 GLY A C 1
ATOM 1547 O O . GLY A 1 190 ? 36.891 1.803 -30.230 1.00 86.38 190 GLY A O 1
ATOM 1548 N N . LEU A 1 191 ? 34.704 2.211 -29.942 1.00 85.75 191 LEU A N 1
ATOM 1549 C CA . LEU A 1 191 ? 34.387 0.843 -29.530 1.00 85.75 191 LEU A CA 1
ATOM 1550 C C . LEU A 1 191 ? 34.344 -0.107 -30.734 1.00 85.75 191 LEU A C 1
ATOM 1552 O O . LEU A 1 191 ? 33.550 0.055 -31.650 1.00 85.75 191 LEU A O 1
ATOM 1556 N N . ILE A 1 192 ? 35.152 -1.168 -30.678 1.00 81.75 192 ILE A N 1
ATOM 1557 C CA . ILE A 1 192 ? 35.192 -2.229 -31.704 1.00 81.75 192 ILE A CA 1
ATOM 1558 C C . ILE A 1 192 ? 34.269 -3.407 -31.325 1.00 81.75 192 ILE A C 1
ATOM 1560 O O . ILE A 1 192 ? 33.947 -4.261 -32.146 1.00 81.75 192 ILE A O 1
ATOM 1564 N N . SER A 1 193 ? 33.825 -3.472 -30.065 1.00 84.00 193 SER A N 1
ATOM 1565 C CA . SER A 1 193 ? 32.955 -4.536 -29.550 1.00 84.00 193 SER A CA 1
ATOM 1566 C C . SER A 1 193 ? 31.938 -3.997 -28.543 1.00 84.00 193 SER A C 1
ATOM 1568 O O . SER A 1 193 ? 32.084 -2.889 -28.029 1.00 84.00 193 SER A O 1
ATOM 1570 N N . LEU A 1 194 ? 30.934 -4.816 -28.219 1.00 82.50 194 LEU A N 1
ATOM 1571 C CA . LEU A 1 194 ? 29.904 -4.502 -27.222 1.00 82.50 194 LEU A CA 1
ATOM 1572 C C . LEU A 1 194 ? 30.420 -4.480 -25.775 1.00 82.50 194 LEU A C 1
ATOM 1574 O O . LEU A 1 194 ? 29.708 -4.020 -24.890 1.00 82.50 194 LEU A O 1
ATOM 1578 N N . ASN A 1 195 ? 31.635 -4.968 -25.512 1.00 83.31 195 ASN A N 1
ATOM 1579 C CA . ASN A 1 195 ? 32.171 -5.057 -24.157 1.00 83.31 195 ASN A CA 1
ATOM 1580 C C . ASN A 1 195 ? 32.698 -3.695 -23.695 1.00 83.31 195 ASN A C 1
ATOM 1582 O O . ASN A 1 195 ? 33.865 -3.353 -23.893 1.00 83.31 195 ASN A O 1
ATOM 1586 N N . CYS A 1 196 ? 31.828 -2.916 -23.053 1.00 87.75 196 CYS A N 1
ATOM 1587 C CA . CYS A 1 196 ? 32.199 -1.641 -22.456 1.00 87.75 196 CYS A CA 1
ATOM 1588 C C . CYS A 1 196 ? 32.642 -1.817 -20.994 1.00 87.75 196 CYS A C 1
ATOM 1590 O O . CYS A 1 196 ? 32.032 -2.538 -20.214 1.00 87.75 196 CYS A O 1
ATOM 1592 N N . ASN A 1 197 ? 33.683 -1.095 -20.581 1.00 86.69 197 ASN A N 1
ATOM 1593 C CA . ASN A 1 197 ? 34.175 -1.118 -19.199 1.00 86.69 197 ASN A CA 1
ATOM 1594 C C . ASN A 1 197 ? 33.519 -0.070 -18.284 1.00 86.69 197 ASN A C 1
ATOM 1596 O O . ASN A 1 197 ? 33.981 0.130 -17.159 1.00 86.69 197 ASN A O 1
ATOM 1600 N N . CYS A 1 198 ? 32.475 0.624 -18.744 1.00 88.75 198 CYS A N 1
ATOM 1601 C CA . CYS A 1 198 ? 31.813 1.636 -17.930 1.00 88.75 198 CYS A CA 1
ATOM 1602 C C . CYS A 1 198 ? 30.992 1.013 -16.793 1.00 88.75 198 CYS A C 1
ATOM 1604 O O . CYS A 1 198 ? 30.572 -0.144 -16.862 1.00 88.75 198 CYS A O 1
ATOM 1606 N N . LEU A 1 199 ? 30.738 1.815 -15.755 1.00 87.88 199 LEU A N 1
ATOM 1607 C CA . LEU A 1 199 ? 29.969 1.391 -14.585 1.00 87.88 199 LEU A CA 1
ATOM 1608 C C . LEU A 1 199 ? 28.582 0.859 -14.974 1.00 87.88 199 LEU A C 1
ATOM 1610 O O . LEU A 1 199 ? 28.214 -0.225 -14.541 1.00 87.88 199 LEU A O 1
ATOM 1614 N N . PHE A 1 200 ? 27.866 1.579 -15.844 1.00 89.19 200 PHE A N 1
ATOM 1615 C CA . PHE A 1 200 ? 26.529 1.191 -16.298 1.00 89.19 200 PHE A CA 1
ATOM 1616 C C . PHE A 1 200 ? 26.523 -0.192 -16.965 1.00 89.19 200 PHE A C 1
ATOM 1618 O O . PHE A 1 200 ? 25.749 -1.063 -16.579 1.00 89.19 200 PHE A O 1
ATOM 1625 N N . PHE A 1 201 ? 27.425 -0.427 -17.924 1.00 87.75 201 PHE A N 1
ATOM 1626 C CA . PHE A 1 201 ? 27.496 -1.706 -18.633 1.00 87.75 201 PHE A CA 1
ATOM 1627 C C . PHE A 1 201 ? 27.874 -2.849 -17.690 1.00 87.75 201 PHE A C 1
ATOM 1629 O O . PHE A 1 201 ? 27.271 -3.910 -17.746 1.00 87.75 201 PHE A O 1
ATOM 1636 N N . ARG A 1 202 ? 28.825 -2.638 -16.773 1.00 85.00 202 ARG A N 1
ATOM 1637 C CA . ARG A 1 202 ? 29.208 -3.666 -15.791 1.00 85.00 202 ARG A CA 1
ATOM 1638 C C . ARG A 1 202 ? 28.090 -4.003 -14.808 1.00 85.00 202 ARG A C 1
ATOM 1640 O O . ARG A 1 202 ? 28.023 -5.135 -14.349 1.00 85.00 202 ARG A O 1
ATOM 1647 N N . GLN A 1 203 ? 27.260 -3.023 -14.463 1.00 82.56 203 GLN A N 1
ATOM 1648 C CA . GLN A 1 203 ? 26.195 -3.192 -13.481 1.00 82.56 203 GLN A CA 1
ATOM 1649 C C . GLN A 1 203 ? 24.938 -3.822 -14.083 1.00 82.56 203 GLN A C 1
ATOM 1651 O O . GLN A 1 203 ? 24.301 -4.636 -13.423 1.00 82.56 203 GLN A O 1
ATOM 1656 N N . PHE A 1 204 ? 24.578 -3.440 -15.308 1.00 83.44 204 PHE A N 1
ATOM 1657 C CA . PHE A 1 204 ? 23.298 -3.823 -15.904 1.00 83.44 204 PHE A CA 1
ATOM 1658 C C . PHE A 1 204 ? 23.429 -4.720 -17.133 1.00 83.44 204 PHE A C 1
ATOM 1660 O O . PHE A 1 204 ? 22.423 -5.248 -17.588 1.00 83.44 204 PHE A O 1
ATOM 1667 N N . LEU A 1 205 ? 24.640 -4.881 -17.682 1.00 86.75 205 LEU A N 1
ATOM 1668 C CA . LEU A 1 205 ? 24.907 -5.622 -18.923 1.00 86.75 205 LEU A CA 1
ATOM 1669 C C . LEU A 1 205 ? 23.979 -5.188 -20.068 1.00 86.75 205 LEU A C 1
ATOM 1671 O O . LEU A 1 205 ? 23.546 -5.994 -20.883 1.00 86.75 205 LEU A O 1
ATOM 1675 N N . LEU A 1 206 ? 23.683 -3.888 -20.112 1.00 89.62 206 LEU A N 1
ATOM 1676 C CA . LEU A 1 206 ? 22.819 -3.231 -21.088 1.00 89.62 206 LEU A CA 1
ATOM 1677 C C . LEU A 1 206 ? 23.616 -2.273 -21.970 1.00 89.62 206 LEU A C 1
ATOM 1679 O O . LEU A 1 206 ? 24.641 -1.750 -21.516 1.00 89.62 206 LEU A O 1
ATOM 1683 N N . PRO A 1 207 ? 23.123 -1.956 -23.183 1.00 92.38 207 PRO A N 1
ATOM 1684 C CA . PRO A 1 207 ? 23.669 -0.879 -23.997 1.00 92.38 207 PRO A CA 1
ATOM 1685 C C . PRO A 1 207 ? 23.813 0.418 -23.189 1.00 92.38 207 PRO A C 1
ATOM 1687 O O . PRO A 1 207 ? 22.833 1.007 -22.740 1.00 92.38 207 PRO A O 1
ATOM 1690 N N . CYS A 1 208 ? 25.057 0.845 -22.980 1.00 93.06 208 CYS A N 1
ATOM 1691 C CA . CYS A 1 208 ? 25.373 2.108 -22.323 1.00 93.06 208 CYS A CA 1
ATOM 1692 C C . CYS A 1 208 ? 25.520 3.226 -23.357 1.00 93.06 208 CYS A C 1
ATOM 1694 O O . CYS A 1 208 ? 25.653 2.973 -24.558 1.00 93.06 208 CYS A O 1
ATOM 1696 N N . TRP A 1 209 ? 25.608 4.471 -22.895 1.00 92.62 209 TRP A N 1
ATOM 1697 C CA . TRP A 1 209 ? 25.753 5.630 -23.770 1.00 92.62 209 TRP A CA 1
ATOM 1698 C C . TRP A 1 209 ? 26.986 5.521 -24.682 1.00 92.62 209 TRP A C 1
ATOM 1700 O O . TRP A 1 209 ? 26.950 6.008 -25.806 1.00 92.62 209 TRP A O 1
ATOM 1710 N N . HIS A 1 210 ? 28.071 4.854 -24.259 1.00 92.00 210 HIS A N 1
ATOM 1711 C CA . HIS A 1 210 ? 29.246 4.654 -25.119 1.00 92.00 210 HIS A CA 1
ATOM 1712 C C . HIS A 1 210 ? 28.909 3.798 -26.345 1.00 92.00 210 HIS A C 1
ATOM 1714 O O . HIS A 1 210 ? 29.328 4.123 -27.453 1.00 92.00 210 HIS A O 1
ATOM 1720 N N . ILE A 1 211 ? 28.144 2.722 -26.135 1.00 92.50 211 ILE A N 1
ATOM 1721 C CA . ILE A 1 211 ? 27.709 1.807 -27.194 1.00 92.50 211 ILE A CA 1
ATOM 1722 C C . ILE A 1 211 ? 26.709 2.520 -28.105 1.00 92.50 211 ILE A C 1
ATOM 1724 O O . ILE A 1 211 ? 26.819 2.407 -29.322 1.00 92.50 211 ILE A O 1
ATOM 1728 N N . PHE A 1 212 ? 25.784 3.306 -27.544 1.00 92.56 212 PHE A N 1
ATOM 1729 C CA . PHE A 1 212 ? 24.864 4.122 -28.340 1.00 92.56 212 PHE A CA 1
ATOM 1730 C C . PHE A 1 212 ? 25.589 5.185 -29.172 1.00 92.56 212 PHE A C 1
ATOM 1732 O O . PHE A 1 212 ? 25.278 5.349 -30.348 1.00 92.56 212 PHE A O 1
ATOM 1739 N N . HIS A 1 213 ? 26.583 5.872 -28.603 1.00 90.94 213 HIS A N 1
ATOM 1740 C CA . HIS A 1 213 ? 27.358 6.883 -29.322 1.00 90.94 213 HIS A CA 1
ATOM 1741 C C . HIS A 1 213 ? 28.099 6.274 -30.517 1.00 90.94 213 HIS A C 1
ATOM 1743 O O . HIS A 1 213 ? 28.042 6.827 -31.612 1.00 90.94 213 HIS A O 1
ATOM 1749 N N . GLU A 1 214 ? 28.730 5.112 -30.328 1.00 91.19 214 GLU A N 1
ATOM 1750 C CA . GLU A 1 214 ? 29.382 4.385 -31.420 1.00 91.19 214 GLU A CA 1
ATOM 1751 C C . GLU A 1 214 ? 28.369 3.872 -32.452 1.00 91.19 214 GLU A C 1
ATOM 1753 O O . GLU A 1 214 ? 28.587 3.992 -33.648 1.00 91.19 214 GLU A O 1
ATOM 1758 N N . HIS A 1 215 ? 27.224 3.347 -32.014 1.00 90.19 215 HIS A N 1
ATOM 1759 C CA . HIS A 1 215 ? 26.219 2.808 -32.927 1.00 90.19 215 HIS A CA 1
ATOM 1760 C C . HIS A 1 215 ? 25.599 3.870 -33.847 1.00 90.19 215 HIS A C 1
ATOM 1762 O O . HIS A 1 215 ? 25.303 3.573 -35.005 1.00 90.19 215 HIS A O 1
ATOM 1768 N N . VAL A 1 216 ? 25.373 5.082 -33.331 1.00 87.94 216 VAL A N 1
ATOM 1769 C CA . VAL A 1 216 ? 24.718 6.161 -34.084 1.00 87.94 216 VAL A CA 1
ATOM 1770 C C . VAL A 1 216 ? 25.718 6.960 -34.924 1.00 87.94 216 VAL A C 1
ATOM 1772 O O . VAL A 1 216 ? 25.389 7.331 -36.049 1.00 87.94 216 VAL A O 1
ATOM 1775 N N . TYR A 1 217 ? 26.922 7.219 -34.401 1.00 87.06 217 TYR A N 1
ATOM 1776 C CA . TYR A 1 217 ? 27.884 8.151 -35.011 1.00 87.06 217 TYR A CA 1
ATOM 1777 C C . TYR A 1 217 ? 29.262 7.550 -35.311 1.00 87.06 217 TYR A C 1
ATOM 1779 O O . TYR A 1 217 ? 30.092 8.230 -35.911 1.00 87.06 217 TYR A O 1
ATOM 1787 N N . GLY A 1 218 ? 29.534 6.324 -34.870 1.00 84.94 218 GLY A N 1
ATOM 1788 C CA . GLY A 1 218 ? 30.778 5.617 -35.157 1.00 84.94 218 GLY A CA 1
ATOM 1789 C C . GLY A 1 218 ? 30.765 4.930 -36.519 1.00 84.94 218 GLY A C 1
ATOM 1790 O O . GLY A 1 218 ? 29.728 4.801 -37.174 1.00 84.94 218 GLY A O 1
ATOM 1791 N N . ASP A 1 219 ? 31.934 4.440 -36.927 1.00 82.44 219 ASP A N 1
ATOM 1792 C CA . ASP A 1 219 ? 32.109 3.751 -38.212 1.00 82.44 219 ASP A CA 1
ATOM 1793 C C . ASP A 1 219 ? 31.448 2.360 -38.223 1.00 82.44 219 ASP A C 1
ATOM 1795 O O . ASP A 1 219 ? 31.142 1.808 -39.282 1.00 82.44 219 ASP A O 1
ATOM 1799 N N . ILE A 1 220 ? 31.212 1.781 -37.038 1.00 82.25 220 ILE A N 1
ATOM 1800 C CA . ILE A 1 220 ? 30.678 0.429 -36.860 1.00 82.25 220 ILE A CA 1
ATOM 1801 C C . ILE A 1 220 ? 29.330 0.485 -36.137 1.00 82.25 220 ILE A C 1
ATOM 1803 O O . ILE A 1 220 ? 29.229 0.873 -34.973 1.00 82.25 220 ILE A O 1
ATOM 1807 N N . LYS A 1 221 ? 28.279 -0.024 -36.788 1.00 86.56 221 LYS A N 1
ATOM 1808 C CA . LYS A 1 221 ? 26.963 -0.194 -36.157 1.00 86.56 221 LYS A CA 1
ATOM 1809 C C . LYS A 1 221 ? 26.961 -1.405 -35.225 1.00 86.56 221 LYS A C 1
ATOM 1811 O O . LYS A 1 221 ? 26.714 -2.526 -35.655 1.00 86.56 221 LYS A O 1
ATOM 1816 N N . LEU A 1 222 ? 27.188 -1.158 -33.936 1.00 86.62 222 LEU A N 1
ATOM 1817 C CA . LEU A 1 222 ? 27.310 -2.221 -32.930 1.00 86.62 222 LEU A CA 1
ATOM 1818 C C . LEU A 1 222 ? 25.987 -2.903 -32.538 1.00 86.62 222 LEU A C 1
ATOM 1820 O O . LEU A 1 222 ? 26.012 -4.068 -32.170 1.00 86.62 222 LEU A O 1
ATOM 1824 N N . LEU A 1 223 ? 24.841 -2.219 -32.583 1.00 89.81 223 LEU A N 1
ATOM 1825 C CA . LEU A 1 223 ? 23.549 -2.768 -32.151 1.00 89.81 223 LEU A CA 1
ATOM 1826 C C . LEU A 1 223 ? 22.730 -3.292 -33.343 1.00 89.81 223 LEU A C 1
ATOM 1828 O O . LEU A 1 223 ? 21.913 -2.572 -33.914 1.00 89.81 223 LEU A O 1
ATOM 1832 N N . THR A 1 224 ? 22.959 -4.546 -33.736 1.00 89.56 224 THR A N 1
ATOM 1833 C CA . THR A 1 224 ? 22.104 -5.258 -34.704 1.00 89.56 224 THR A CA 1
ATOM 1834 C C . THR A 1 224 ? 20.898 -5.903 -34.014 1.00 89.56 224 THR A C 1
ATOM 1836 O O . THR A 1 224 ? 20.863 -6.018 -32.788 1.00 89.56 224 THR A O 1
ATOM 1839 N N . VAL A 1 225 ? 19.914 -6.358 -34.795 1.00 88.31 225 VAL A N 1
ATOM 1840 C CA . VAL A 1 225 ? 18.717 -7.047 -34.273 1.00 88.31 225 VAL A CA 1
ATOM 1841 C C . VAL A 1 225 ? 19.100 -8.269 -33.427 1.00 88.31 225 VAL A C 1
ATOM 1843 O O . VAL A 1 225 ? 18.655 -8.384 -32.290 1.00 88.31 225 VAL A O 1
ATOM 1846 N N . ASP A 1 226 ? 20.025 -9.108 -33.904 1.00 89.50 226 ASP A N 1
ATOM 1847 C CA . ASP A 1 226 ? 20.493 -10.295 -33.165 1.00 89.50 226 ASP A CA 1
ATOM 1848 C C . ASP A 1 226 ? 21.148 -9.946 -31.817 1.00 89.50 226 ASP A C 1
ATOM 1850 O O . ASP A 1 226 ? 21.152 -10.737 -30.874 1.00 89.50 226 ASP A O 1
ATOM 1854 N N . ILE A 1 227 ? 21.761 -8.765 -31.727 1.00 89.69 227 ILE A N 1
ATOM 1855 C CA . ILE A 1 227 ? 22.417 -8.282 -30.511 1.00 89.69 227 ILE A CA 1
ATOM 1856 C C . ILE A 1 227 ? 21.373 -7.785 -29.510 1.00 89.69 227 ILE A C 1
ATOM 1858 O O . ILE A 1 227 ? 21.478 -8.097 -28.324 1.00 89.69 227 ILE A O 1
ATOM 1862 N N . TRP A 1 228 ? 20.345 -7.075 -29.977 1.00 92.19 228 TRP A N 1
ATOM 1863 C CA . TRP A 1 228 ? 19.197 -6.702 -29.150 1.00 92.19 228 TRP A CA 1
ATOM 1864 C C . TRP A 1 228 ? 18.477 -7.923 -28.581 1.00 92.19 228 TRP A C 1
ATOM 1866 O O . TRP A 1 228 ? 18.205 -7.956 -27.380 1.00 92.19 228 TRP A O 1
ATOM 1876 N N . GLU A 1 229 ? 18.268 -8.960 -29.394 1.00 89.75 229 GLU A N 1
ATOM 1877 C CA . GLU A 1 229 ? 17.681 -10.221 -28.930 1.00 89.75 229 GLU A CA 1
ATOM 1878 C C . GLU A 1 229 ? 18.524 -10.897 -27.844 1.00 89.75 229 GLU A C 1
ATOM 1880 O O . GLU A 1 229 ? 17.975 -11.452 -26.895 1.00 89.75 229 GLU A O 1
ATOM 1885 N N . LYS A 1 230 ? 19.859 -10.845 -27.942 1.00 88.12 230 LYS A N 1
ATOM 1886 C CA . LYS A 1 230 ? 20.740 -11.375 -26.889 1.00 88.12 230 LYS A CA 1
ATOM 1887 C C . LYS A 1 230 ? 20.566 -10.618 -25.581 1.00 88.12 230 LYS A C 1
ATOM 1889 O O . LYS A 1 230 ? 20.465 -11.256 -24.538 1.00 88.12 230 LYS A O 1
ATOM 1894 N N . PHE A 1 231 ? 20.503 -9.285 -25.632 1.00 87.62 231 PHE A N 1
ATOM 1895 C CA . PHE A 1 231 ? 20.213 -8.492 -24.440 1.00 87.62 231 PHE A CA 1
ATOM 1896 C C . PHE A 1 231 ? 18.869 -8.895 -23.838 1.00 87.62 231 PHE A C 1
ATOM 1898 O O . PHE A 1 231 ? 18.829 -9.188 -22.653 1.00 87.62 231 PHE A O 1
ATOM 1905 N N . GLN A 1 232 ? 17.813 -9.005 -24.645 1.00 85.25 232 GLN A N 1
ATOM 1906 C CA . GLN A 1 232 ? 16.471 -9.391 -24.190 1.00 85.25 232 GLN A CA 1
ATOM 1907 C C . GLN A 1 232 ? 16.443 -10.789 -23.551 1.00 85.25 232 GLN A C 1
ATOM 1909 O O . GLN A 1 232 ? 15.946 -10.935 -22.436 1.00 85.25 232 GLN A O 1
ATOM 1914 N N . LYS A 1 233 ? 17.052 -11.795 -24.191 1.00 84.56 233 LYS A N 1
ATOM 1915 C CA . LYS A 1 233 ? 17.111 -13.172 -23.666 1.00 84.56 233 LYS A CA 1
ATOM 1916 C C . LYS A 1 233 ? 17.847 -13.269 -22.335 1.00 84.56 233 LYS A C 1
ATOM 1918 O O . LYS A 1 233 ? 17.391 -13.983 -21.449 1.00 84.56 233 LYS A O 1
ATOM 1923 N N . MET A 1 234 ? 18.928 -12.502 -22.149 1.00 79.88 234 MET A N 1
ATOM 1924 C CA . MET A 1 234 ? 19.609 -12.446 -20.849 1.00 79.88 234 MET A CA 1
ATOM 1925 C C . MET A 1 234 ? 18.663 -12.001 -19.723 1.00 79.88 234 MET A C 1
ATOM 1927 O O . MET A 1 234 ? 18.781 -12.505 -18.609 1.00 79.88 234 MET A O 1
ATOM 1931 N N . PHE A 1 235 ? 17.700 -11.111 -19.996 1.00 73.69 235 PHE A N 1
ATOM 1932 C CA . PHE A 1 235 ? 16.691 -10.715 -19.004 1.00 73.69 235 PHE A CA 1
ATOM 1933 C C . PHE A 1 235 ? 15.640 -11.789 -18.751 1.00 73.69 235 PHE A C 1
ATOM 1935 O O . PHE A 1 235 ? 15.210 -11.957 -17.611 1.00 73.69 235 PHE A O 1
ATOM 1942 N N . GLU A 1 236 ? 15.211 -12.498 -19.794 1.00 73.56 236 GLU A N 1
ATOM 1943 C CA . GLU A 1 236 ? 14.220 -13.570 -19.665 1.00 73.56 236 GLU A CA 1
ATOM 1944 C C . GLU A 1 236 ? 14.769 -14.763 -18.869 1.00 73.56 236 GLU A C 1
ATOM 1946 O O . GLU A 1 236 ? 14.046 -15.340 -18.059 1.00 73.56 236 GLU A O 1
ATOM 1951 N N . GLU A 1 237 ? 16.048 -15.100 -19.057 1.00 77.12 237 GLU A N 1
ATOM 1952 C CA . GLU A 1 237 ? 16.690 -16.260 -18.429 1.00 77.12 237 GLU A CA 1
ATOM 1953 C C . GLU A 1 237 ? 17.179 -15.991 -16.995 1.00 77.12 237 GLU A C 1
ATOM 1955 O O . GLU A 1 237 ? 17.051 -16.862 -16.135 1.00 77.12 237 GLU A O 1
ATOM 1960 N N . ALA A 1 238 ? 17.742 -14.808 -16.715 1.00 66.56 238 ALA A N 1
ATOM 1961 C CA . ALA A 1 238 ? 18.387 -14.514 -15.428 1.00 66.56 238 ALA A CA 1
ATOM 1962 C C . ALA A 1 238 ? 17.460 -13.869 -14.378 1.00 66.56 238 ALA A C 1
ATOM 1964 O O . ALA A 1 238 ? 17.822 -13.799 -13.203 1.00 66.56 238 ALA A O 1
ATOM 1965 N N . GLY A 1 239 ? 16.268 -13.410 -14.770 1.00 59.66 239 GLY A N 1
ATOM 1966 C CA . GLY A 1 239 ? 15.341 -12.718 -13.872 1.00 59.66 239 GLY A CA 1
ATOM 1967 C C . GLY A 1 239 ? 15.759 -11.280 -13.519 1.00 59.66 239 GLY A C 1
ATOM 1968 O O . GLY A 1 239 ? 16.782 -10.761 -13.961 1.00 59.66 239 GLY A O 1
ATOM 1969 N N . PHE A 1 240 ? 14.912 -10.590 -12.746 1.00 59.69 240 PHE A N 1
ATOM 1970 C CA . PHE A 1 240 ? 15.029 -9.154 -12.456 1.00 59.69 240 PHE A CA 1
ATOM 1971 C C . PHE A 1 240 ? 15.640 -8.880 -11.069 1.00 59.69 240 PHE A C 1
ATOM 1973 O O . PHE A 1 240 ? 14.916 -8.703 -10.094 1.00 59.69 240 PHE A O 1
ATOM 1980 N N . GLU A 1 241 ? 16.967 -8.764 -10.978 1.00 54.56 241 GLU A N 1
ATOM 1981 C CA . GLU A 1 241 ? 17.657 -8.239 -9.780 1.00 54.56 241 GLU A CA 1
ATOM 1982 C C . GLU A 1 241 ? 18.336 -6.885 -10.058 1.00 54.56 241 GLU A C 1
ATOM 1984 O O . GLU A 1 241 ? 19.530 -6.682 -9.836 1.00 54.56 241 GLU A O 1
ATOM 1989 N N . ILE A 1 242 ? 17.566 -5.921 -10.570 1.00 55.06 242 ILE A N 1
ATOM 1990 C CA . ILE A 1 242 ? 18.054 -4.565 -10.854 1.00 55.06 242 ILE A CA 1
ATOM 1991 C C . ILE A 1 242 ? 17.585 -3.610 -9.757 1.00 55.06 242 ILE A C 1
ATOM 1993 O O . ILE A 1 242 ? 16.461 -3.111 -9.761 1.00 55.06 242 ILE A O 1
ATOM 1997 N N . TYR A 1 243 ? 18.475 -3.334 -8.806 1.00 52.97 243 TYR A N 1
ATOM 1998 C CA . TYR A 1 243 ? 18.249 -2.332 -7.766 1.00 52.97 243 TYR A CA 1
ATOM 1999 C C . TYR A 1 243 ? 18.533 -0.933 -8.328 1.00 52.97 243 TYR A C 1
ATOM 2001 O O . TYR A 1 243 ? 19.693 -0.545 -8.464 1.00 52.97 243 TYR A O 1
ATOM 2009 N N . MET A 1 244 ? 17.479 -0.171 -8.646 1.00 46.00 244 MET A N 1
ATOM 2010 C CA . MET A 1 244 ? 17.601 1.203 -9.167 1.00 46.00 244 MET A CA 1
ATOM 2011 C C . MET A 1 244 ? 18.272 2.160 -8.168 1.00 46.00 244 MET A C 1
ATOM 2013 O O . MET A 1 244 ? 18.959 3.094 -8.577 1.00 46.00 244 MET A O 1
ATOM 2017 N N . HIS A 1 245 ? 18.127 1.895 -6.865 1.00 46.06 245 HIS A N 1
ATOM 2018 C CA . HIS A 1 245 ? 18.729 2.670 -5.783 1.00 46.06 245 HIS A CA 1
ATOM 2019 C C . HIS A 1 245 ? 19.214 1.729 -4.668 1.00 46.06 245 HIS A C 1
ATOM 2021 O O . HIS A 1 245 ? 18.458 0.886 -4.189 1.00 46.06 245 HIS A O 1
ATOM 2027 N N . ARG A 1 246 ? 20.478 1.871 -4.248 1.00 42.72 246 ARG A N 1
ATOM 2028 C CA . ARG A 1 246 ? 20.999 1.325 -2.984 1.00 42.72 246 ARG A CA 1
ATOM 2029 C C . ARG A 1 246 ? 21.332 2.509 -2.089 1.00 42.72 246 ARG A C 1
ATOM 2031 O O . ARG A 1 246 ? 22.426 3.053 -2.178 1.00 42.72 246 ARG A O 1
ATOM 2038 N N . GLU A 1 247 ? 20.371 2.932 -1.281 1.00 39.84 247 GLU A N 1
ATOM 2039 C CA . GLU A 1 247 ? 20.578 3.989 -0.295 1.00 39.84 247 GLU A CA 1
ATOM 2040 C C . GLU A 1 247 ? 20.611 3.359 1.099 1.00 39.84 247 GLU A C 1
ATOM 2042 O O . GLU A 1 247 ? 19.666 2.690 1.518 1.00 39.84 247 GLU A O 1
ATOM 2047 N N . LEU A 1 248 ? 21.739 3.516 1.792 1.00 41.72 248 LEU A N 1
ATOM 2048 C CA . LEU A 1 248 ? 21.870 3.171 3.204 1.00 41.72 248 LEU A CA 1
ATOM 2049 C C . LEU A 1 248 ? 21.379 4.372 4.007 1.00 41.72 248 LEU A C 1
ATOM 2051 O O . LEU A 1 248 ? 22.061 5.390 4.085 1.00 41.72 248 LEU A O 1
ATOM 2055 N N . VAL A 1 249 ? 20.183 4.258 4.579 1.00 39.22 249 VAL A N 1
ATOM 2056 C CA . VAL A 1 249 ? 19.648 5.260 5.501 1.00 39.22 249 VAL A CA 1
ATOM 2057 C C . VAL A 1 249 ? 20.052 4.853 6.912 1.00 39.22 249 VAL A C 1
ATOM 2059 O O . VAL A 1 249 ? 19.470 3.936 7.492 1.00 39.22 249 VAL A O 1
ATOM 2062 N N . GLU A 1 250 ? 21.062 5.521 7.463 1.00 43.25 250 GLU A N 1
ATOM 2063 C CA . GLU A 1 250 ? 21.382 5.410 8.885 1.00 43.25 250 GLU A CA 1
ATOM 2064 C C . GLU A 1 250 ? 20.313 6.159 9.685 1.00 43.25 250 GLU A C 1
ATOM 2066 O O . GLU A 1 250 ? 20.268 7.388 9.725 1.00 43.25 250 GLU A O 1
ATOM 2071 N N . ILE A 1 251 ? 19.400 5.405 10.294 1.00 47.72 251 ILE A N 1
ATOM 2072 C CA . ILE A 1 251 ? 18.436 5.947 11.247 1.00 47.72 251 ILE A CA 1
ATOM 2073 C C . ILE A 1 251 ? 19.134 5.958 12.607 1.00 47.72 251 ILE A C 1
ATOM 2075 O O . ILE A 1 251 ? 19.386 4.895 13.177 1.00 47.72 251 ILE A O 1
ATOM 2079 N N . GLU A 1 252 ? 19.457 7.143 13.132 1.00 47.44 252 GLU A N 1
ATOM 2080 C CA . GLU A 1 252 ? 19.956 7.285 14.503 1.00 47.44 252 GLU A CA 1
ATOM 2081 C C . GLU A 1 252 ? 18.878 6.796 15.484 1.00 47.44 252 GLU A C 1
ATOM 2083 O O . GLU A 1 252 ? 17.914 7.500 15.794 1.00 47.44 252 GLU A O 1
ATOM 2088 N N . GLU A 1 253 ? 19.004 5.552 15.956 1.00 50.94 253 GLU A N 1
ATOM 2089 C CA . GLU A 1 253 ? 18.087 5.028 16.960 1.00 50.94 253 GLU A CA 1
ATOM 2090 C C . GLU A 1 253 ? 18.330 5.724 18.312 1.00 50.94 253 GLU A C 1
ATOM 2092 O O . GLU A 1 253 ? 19.452 5.698 18.833 1.00 50.94 253 GLU A O 1
ATOM 2097 N N . PRO A 1 254 ? 17.294 6.303 18.948 1.00 59.88 254 PRO A N 1
ATOM 2098 C CA . PRO A 1 254 ? 17.423 6.818 20.304 1.00 59.88 254 PRO A CA 1
ATOM 2099 C C . PRO A 1 254 ? 17.804 5.684 21.268 1.00 59.88 254 PRO A C 1
ATOM 2101 O O . PRO A 1 254 ? 17.334 4.551 21.137 1.00 59.88 254 PRO A O 1
ATOM 2104 N N . LYS A 1 255 ? 18.652 5.978 22.264 1.00 66.00 255 LYS A N 1
ATOM 2105 C CA . LYS A 1 255 ? 19.096 4.999 23.273 1.00 66.00 255 LYS A CA 1
ATOM 2106 C C . LYS A 1 255 ? 17.899 4.453 24.067 1.00 66.00 255 LYS A C 1
ATOM 2108 O O . LYS A 1 255 ? 17.458 5.078 25.025 1.00 66.00 255 LYS A O 1
ATOM 2113 N N . LYS A 1 256 ? 17.411 3.271 23.681 1.00 70.00 256 LYS A N 1
ATOM 2114 C CA . LYS A 1 256 ? 16.356 2.520 24.382 1.00 70.00 256 LYS A CA 1
ATOM 2115 C C . LYS A 1 256 ? 16.886 1.928 25.692 1.00 70.00 256 LYS A C 1
ATOM 2117 O O . LYS A 1 256 ? 17.985 1.363 25.727 1.00 70.00 256 LYS A O 1
ATOM 2122 N N . THR A 1 257 ? 16.084 2.005 26.746 1.00 82.00 257 THR A N 1
ATOM 2123 C CA . THR A 1 257 ? 16.308 1.311 28.025 1.00 82.00 257 THR A CA 1
ATOM 2124 C C . THR A 1 257 ? 16.195 -0.215 27.861 1.00 82.00 257 THR A C 1
ATOM 2126 O O . THR A 1 257 ? 15.611 -0.704 26.893 1.00 82.00 257 THR A O 1
ATOM 2129 N N . GLU A 1 258 ? 16.730 -1.008 28.797 1.00 80.06 258 GLU A N 1
ATOM 2130 C CA . GLU A 1 258 ? 16.613 -2.481 28.748 1.00 80.06 258 GLU A CA 1
ATOM 2131 C C . GLU A 1 258 ? 15.158 -2.969 28.766 1.00 80.06 258 GLU A C 1
ATOM 2133 O O . GLU A 1 258 ? 14.818 -3.921 28.063 1.00 80.06 258 GLU A O 1
ATOM 2138 N N . ALA A 1 259 ? 14.276 -2.287 29.503 1.00 78.69 259 ALA A N 1
ATOM 2139 C CA . ALA A 1 259 ? 12.851 -2.609 29.541 1.00 78.69 259 ALA A CA 1
ATOM 2140 C C . ALA A 1 259 ? 12.163 -2.351 28.189 1.00 78.69 259 ALA A C 1
ATOM 2142 O O . ALA A 1 259 ? 11.355 -3.168 27.743 1.00 78.69 259 ALA A O 1
ATOM 2143 N N . GLU A 1 260 ? 12.518 -1.257 27.509 1.00 72.75 260 GLU A N 1
ATOM 2144 C CA . GLU A 1 260 ? 12.033 -0.946 26.159 1.00 72.75 260 GLU A CA 1
ATOM 2145 C C . GLU A 1 260 ? 12.573 -1.937 25.126 1.00 72.75 260 GLU A C 1
ATOM 2147 O O . GLU A 1 260 ? 11.812 -2.401 24.282 1.00 72.75 260 GLU A O 1
ATOM 2152 N N . LYS A 1 261 ? 13.848 -2.337 25.226 1.00 79.56 261 LYS A N 1
ATOM 2153 C CA . LYS A 1 261 ? 14.426 -3.390 24.373 1.00 79.56 261 LYS A CA 1
ATOM 2154 C C . LYS A 1 261 ? 13.726 -4.730 24.578 1.00 79.56 261 LYS A C 1
ATOM 2156 O O . LYS A 1 261 ? 13.386 -5.393 23.608 1.00 79.56 261 LYS A O 1
ATOM 2161 N N . ALA A 1 262 ? 13.454 -5.118 25.823 1.00 79.56 262 ALA A N 1
ATOM 2162 C CA . ALA A 1 262 ? 12.729 -6.351 26.120 1.00 79.56 262 ALA A CA 1
ATOM 2163 C C . ALA A 1 262 ? 11.274 -6.305 25.618 1.00 79.56 262 ALA A C 1
ATOM 2165 O O . ALA A 1 262 ? 10.757 -7.305 25.122 1.00 79.56 262 ALA A O 1
ATOM 2166 N N . ALA A 1 263 ? 10.601 -5.155 25.727 1.00 75.81 263 ALA A N 1
ATOM 2167 C CA . ALA A 1 263 ? 9.260 -4.965 25.180 1.00 75.81 263 ALA A CA 1
ATOM 2168 C C . ALA A 1 263 ? 9.248 -5.018 23.645 1.00 75.81 263 ALA A C 1
ATOM 2170 O O . ALA A 1 263 ? 8.387 -5.686 23.073 1.00 75.81 263 ALA A O 1
ATOM 2171 N N . GLU A 1 264 ? 10.219 -4.380 22.996 1.00 75.19 264 GLU A N 1
ATOM 2172 C CA . GLU A 1 264 ? 10.365 -4.399 21.542 1.00 75.19 264 GLU A CA 1
ATOM 2173 C C . GLU A 1 264 ? 10.716 -5.796 21.030 1.00 75.19 264 GLU A C 1
ATOM 2175 O O . GLU A 1 264 ? 10.079 -6.267 20.098 1.00 75.19 264 GLU A O 1
ATOM 2180 N N . ASN A 1 265 ? 11.624 -6.518 21.692 1.00 78.00 265 ASN A N 1
ATOM 2181 C CA . ASN A 1 265 ? 11.945 -7.903 21.342 1.00 78.00 265 ASN A CA 1
ATOM 2182 C C . ASN A 1 265 ? 10.709 -8.803 21.436 1.00 78.00 265 ASN A C 1
ATOM 2184 O O . ASN A 1 265 ? 10.436 -9.560 20.514 1.00 78.00 265 ASN A O 1
ATOM 2188 N N . ARG A 1 266 ? 9.896 -8.668 22.495 1.00 74.19 266 ARG A N 1
ATOM 2189 C CA . ARG A 1 266 ? 8.613 -9.387 22.589 1.00 74.19 266 ARG A CA 1
ATOM 2190 C C . ARG A 1 266 ? 7.668 -9.024 21.442 1.00 74.19 266 ARG A C 1
ATOM 2192 O O . ARG A 1 266 ? 7.005 -9.904 20.902 1.00 74.19 266 ARG A O 1
ATOM 2199 N N . ARG A 1 267 ? 7.602 -7.744 21.063 1.00 72.31 267 ARG A N 1
ATOM 2200 C CA . ARG A 1 267 ? 6.783 -7.267 19.937 1.00 72.31 267 ARG A CA 1
ATOM 2201 C C . ARG A 1 267 ? 7.261 -7.853 18.607 1.00 72.31 267 ARG A C 1
ATOM 2203 O O . ARG A 1 267 ? 6.430 -8.293 17.819 1.00 72.31 267 ARG A O 1
ATOM 2210 N N . LEU A 1 268 ? 8.572 -7.892 18.383 1.00 73.25 268 LEU A N 1
ATOM 2211 C CA . LEU A 1 268 ? 9.195 -8.482 17.200 1.00 73.25 268 LEU A CA 1
ATOM 2212 C C . LEU A 1 268 ? 8.920 -9.982 17.119 1.00 73.25 268 LEU A C 1
ATOM 2214 O O . LEU A 1 268 ? 8.401 -10.425 16.103 1.00 73.25 268 LEU A O 1
ATOM 2218 N N . THR A 1 269 ? 9.127 -10.734 18.204 1.00 74.25 269 THR A N 1
ATOM 2219 C CA . THR A 1 269 ? 8.812 -12.172 18.249 1.00 74.25 269 THR A CA 1
ATOM 2220 C C . THR A 1 269 ? 7.340 -12.440 17.927 1.00 74.25 269 THR A C 1
ATOM 2222 O O . THR A 1 269 ? 7.017 -13.362 17.186 1.00 74.25 269 THR A O 1
ATOM 2225 N N . ILE A 1 270 ? 6.422 -11.614 18.440 1.00 73.25 270 ILE A N 1
ATOM 2226 C CA . ILE A 1 270 ? 4.994 -11.732 18.115 1.00 73.25 270 ILE A CA 1
ATOM 2227 C C . ILE A 1 270 ? 4.736 -11.447 16.628 1.00 73.25 270 ILE A C 1
ATOM 2229 O O . ILE A 1 270 ? 3.959 -12.165 16.000 1.00 73.25 270 ILE A O 1
ATOM 2233 N N . ASN A 1 271 ? 5.372 -10.422 16.056 1.00 67.12 271 ASN A N 1
ATOM 2234 C CA . ASN A 1 271 ? 5.236 -10.111 14.633 1.00 67.12 271 ASN A CA 1
ATOM 2235 C C . ASN A 1 271 ? 5.781 -11.244 13.753 1.00 67.12 271 ASN A C 1
ATOM 2237 O O . ASN A 1 271 ? 5.110 -11.641 12.808 1.00 67.12 271 ASN A O 1
ATOM 2241 N N . GLU A 1 272 ? 6.946 -11.799 14.085 1.00 74.50 272 GLU A N 1
ATOM 2242 C CA . GLU A 1 272 ? 7.537 -12.944 13.382 1.00 74.50 272 GLU A CA 1
ATOM 2243 C C . GLU A 1 272 ? 6.603 -14.153 13.407 1.00 74.50 272 GLU A C 1
ATOM 2245 O O . GLU A 1 272 ? 6.320 -14.735 12.362 1.00 74.50 272 GLU A O 1
ATOM 2250 N N . LEU A 1 273 ? 6.050 -14.490 14.577 1.00 74.38 273 LEU A N 1
ATOM 2251 C CA . LEU A 1 273 ? 5.074 -15.572 14.707 1.00 74.38 273 LEU A CA 1
ATOM 2252 C C . LEU A 1 273 ? 3.807 -15.304 13.884 1.00 74.38 273 LEU A C 1
ATOM 2254 O O . LEU A 1 273 ? 3.281 -16.224 13.252 1.00 74.38 273 LEU A O 1
ATOM 2258 N N . MET A 1 274 ? 3.323 -14.058 13.849 1.00 72.69 274 MET A N 1
ATOM 2259 C CA . MET A 1 274 ? 2.185 -13.679 13.009 1.00 72.69 274 MET A CA 1
ATOM 2260 C C . MET A 1 274 ? 2.492 -13.836 11.516 1.00 72.69 274 MET A C 1
ATOM 2262 O O . MET A 1 274 ? 1.670 -14.397 10.792 1.00 72.69 274 MET A O 1
ATOM 2266 N N . GLU A 1 275 ? 3.661 -13.398 11.048 1.00 71.56 275 GLU A N 1
ATOM 2267 C CA . GLU A 1 275 ? 4.061 -13.564 9.645 1.00 71.56 275 GLU A CA 1
ATOM 2268 C C . GLU A 1 275 ? 4.291 -15.039 9.288 1.00 71.56 275 GLU A C 1
ATOM 2270 O O . GLU A 1 275 ? 3.831 -15.501 8.246 1.00 71.56 275 GLU A O 1
ATOM 2275 N N . MET A 1 276 ? 4.908 -15.830 10.171 1.00 74.69 276 MET A N 1
ATOM 2276 C CA . MET A 1 276 ? 5.037 -17.280 9.985 1.00 74.69 276 MET A CA 1
ATOM 2277 C C . MET A 1 276 ? 3.671 -17.953 9.854 1.00 74.69 276 MET A C 1
ATOM 2279 O O . MET A 1 276 ? 3.468 -18.772 8.957 1.00 74.69 276 MET A O 1
ATOM 2283 N N . THR A 1 277 ? 2.724 -17.578 10.713 1.00 77.06 277 THR A N 1
ATOM 2284 C CA . THR A 1 277 ? 1.349 -18.087 10.671 1.00 77.06 277 THR A CA 1
ATOM 2285 C C . THR A 1 277 ? 0.672 -17.726 9.349 1.00 77.06 277 THR A C 1
ATOM 2287 O O . THR A 1 277 ? 0.068 -18.594 8.720 1.00 77.06 277 THR A O 1
ATOM 2290 N N . ARG A 1 278 ? 0.826 -16.483 8.870 1.00 76.06 278 ARG A N 1
ATOM 2291 C CA . ARG A 1 278 ? 0.321 -16.058 7.553 1.00 76.06 278 ARG A CA 1
ATOM 2292 C C . ARG A 1 278 ? 0.953 -16.837 6.407 1.00 76.06 278 ARG A C 1
ATOM 2294 O O . ARG A 1 278 ? 0.239 -17.255 5.508 1.00 76.06 278 ARG A O 1
ATOM 2301 N N . ASN A 1 279 ? 2.260 -17.075 6.443 1.00 76.19 279 ASN A N 1
ATOM 2302 C CA . ASN A 1 279 ? 2.952 -17.854 5.413 1.00 76.19 279 ASN A CA 1
ATOM 2303 C C . ASN A 1 279 ? 2.477 -19.313 5.374 1.00 76.19 279 ASN A C 1
ATOM 2305 O O . ASN A 1 279 ? 2.449 -19.938 4.315 1.00 76.19 279 ASN A O 1
ATOM 2309 N N . ILE A 1 280 ? 2.133 -19.893 6.526 1.00 77.62 280 ILE A N 1
ATOM 2310 C CA . ILE A 1 280 ? 1.527 -21.228 6.578 1.00 77.62 280 ILE A CA 1
ATOM 2311 C C . ILE A 1 280 ? 0.109 -21.179 6.005 1.00 77.62 280 ILE A C 1
ATOM 2313 O O . ILE A 1 280 ? -0.191 -21.985 5.130 1.00 77.62 280 ILE A O 1
ATOM 2317 N N . TYR A 1 281 ? -0.709 -20.208 6.423 1.00 76.19 281 TYR A N 1
ATOM 2318 C CA . TYR A 1 281 ? -2.055 -19.998 5.884 1.00 76.19 281 TYR A CA 1
ATOM 2319 C C . TYR A 1 281 ? -2.045 -19.871 4.354 1.00 76.19 281 TYR A C 1
ATOM 2321 O O . TYR A 1 281 ? -2.737 -20.625 3.678 1.00 76.19 281 TYR A O 1
ATOM 2329 N N . TRP A 1 282 ? -1.194 -19.003 3.800 1.00 76.38 282 TRP A N 1
ATOM 2330 C CA . TRP A 1 282 ? -1.078 -18.799 2.354 1.00 76.38 282 TRP A CA 1
ATOM 2331 C C . TRP A 1 282 ? -0.686 -20.075 1.608 1.00 76.38 282 TRP A C 1
ATOM 2333 O O . TRP A 1 282 ? -1.298 -20.403 0.599 1.00 76.38 282 TRP A O 1
ATOM 2343 N N . ARG A 1 283 ? 0.264 -20.860 2.131 1.00 78.50 283 ARG A N 1
ATOM 2344 C CA . ARG A 1 283 ? 0.635 -22.156 1.532 1.00 78.50 283 ARG A CA 1
ATOM 2345 C C . ARG A 1 283 ? -0.490 -23.190 1.565 1.00 78.50 283 ARG A C 1
ATOM 2347 O O . ARG A 1 283 ? -0.468 -24.135 0.778 1.00 78.50 283 ARG A O 1
ATOM 2354 N N . VAL A 1 284 ? -1.423 -23.073 2.508 1.00 76.38 284 VAL A N 1
ATOM 2355 C CA . VAL A 1 284 ? -2.624 -23.915 2.567 1.00 76.38 284 VAL A CA 1
ATOM 2356 C C . VAL A 1 284 ? -3.674 -23.404 1.577 1.00 76.38 284 VAL A C 1
ATOM 2358 O O . VAL A 1 284 ? -4.250 -24.208 0.846 1.00 76.38 284 VAL A O 1
ATOM 2361 N N . GLU A 1 285 ? -3.862 -22.086 1.482 1.00 73.56 285 GLU A N 1
ATOM 2362 C CA . GLU A 1 285 ? -4.793 -21.453 0.541 1.00 73.56 285 GLU A CA 1
ATOM 2363 C C . GLU A 1 285 ? -4.391 -21.670 -0.927 1.00 73.56 285 GLU A C 1
ATOM 2365 O O . GLU A 1 285 ? -5.242 -22.023 -1.738 1.00 73.56 285 GLU A O 1
ATOM 2370 N N . GLU A 1 286 ? -3.102 -21.567 -1.275 1.00 77.38 286 GLU A N 1
ATOM 2371 C CA . GLU A 1 286 ? -2.593 -21.810 -2.639 1.00 77.38 286 GLU A CA 1
ATOM 2372 C C . GLU A 1 286 ? -2.906 -23.221 -3.156 1.00 77.38 286 GLU A C 1
ATOM 2374 O O . GLU A 1 286 ? -3.085 -23.427 -4.356 1.00 77.38 286 GLU A O 1
ATOM 2379 N N . LYS A 1 287 ? -3.011 -24.208 -2.256 1.00 81.94 287 LYS A N 1
ATOM 2380 C CA . LYS A 1 287 ? -3.409 -25.582 -2.610 1.00 81.94 287 LYS A CA 1
ATOM 2381 C C . LYS A 1 287 ? -4.895 -25.699 -2.947 1.00 81.94 287 LYS A C 1
ATOM 2383 O O . LYS A 1 287 ? -5.325 -26.759 -3.397 1.00 81.94 287 LYS A O 1
ATOM 2388 N N . ASN A 1 288 ? -5.665 -24.636 -2.709 1.00 79.62 288 ASN A N 1
ATOM 2389 C CA . ASN A 1 288 ? -7.088 -24.496 -2.993 1.00 79.62 288 ASN A CA 1
ATOM 2390 C C . ASN A 1 288 ? -7.933 -25.657 -2.429 1.00 79.62 288 ASN A C 1
ATOM 2392 O O . ASN A 1 288 ? -8.909 -26.087 -3.042 1.00 79.62 288 ASN A O 1
ATOM 2396 N N . ASN A 1 289 ? -7.529 -26.192 -1.267 1.00 84.75 289 ASN A N 1
ATOM 2397 C CA . ASN A 1 289 ? -8.202 -27.287 -0.570 1.00 84.75 289 ASN A CA 1
ATOM 2398 C C . ASN A 1 289 ? -8.970 -26.740 0.652 1.00 84.75 289 ASN A C 1
ATOM 2400 O O . ASN A 1 289 ? -8.351 -26.471 1.687 1.00 84.75 289 ASN A O 1
ATOM 2404 N N . PRO A 1 290 ? -10.309 -26.617 0.575 1.00 79.50 290 PRO A N 1
ATOM 2405 C CA . PRO A 1 290 ? -11.119 -26.021 1.638 1.00 79.50 290 PRO A CA 1
ATOM 2406 C C . PRO A 1 290 ? -11.033 -26.765 2.976 1.00 79.50 290 PRO A C 1
ATOM 2408 O O . PRO A 1 290 ? -11.145 -26.146 4.033 1.00 79.50 290 PRO A O 1
ATOM 2411 N N . GLU A 1 291 ? -10.828 -28.084 2.941 1.00 84.38 291 GLU A N 1
ATOM 2412 C CA . GLU A 1 291 ? -10.778 -28.935 4.131 1.00 84.38 291 GLU A CA 1
ATOM 2413 C C . GLU A 1 291 ? -9.497 -28.671 4.932 1.00 84.38 291 GLU A C 1
ATOM 2415 O O . GLU A 1 291 ? -9.554 -28.461 6.142 1.00 84.38 291 GLU A O 1
ATOM 2420 N N . GLN A 1 292 ? -8.356 -28.544 4.244 1.00 79.19 292 GLN A N 1
ATOM 2421 C CA . GLN A 1 292 ? -7.083 -28.174 4.874 1.00 79.19 292 GLN A CA 1
ATOM 2422 C C . GLN A 1 292 ? -7.111 -26.749 5.437 1.00 79.19 292 GLN A C 1
ATOM 2424 O O . GLN A 1 292 ? -6.614 -26.522 6.541 1.00 79.19 292 GLN A O 1
ATOM 2429 N N . THR A 1 293 ? -7.729 -25.800 4.727 1.00 79.94 293 THR A N 1
ATOM 2430 C CA . THR A 1 293 ? -7.914 -24.431 5.231 1.00 79.94 293 THR A CA 1
ATOM 2431 C C . THR A 1 293 ? -8.775 -24.420 6.495 1.00 79.94 293 THR A C 1
ATOM 2433 O O . THR A 1 293 ? -8.438 -23.746 7.468 1.00 79.94 293 THR A O 1
ATOM 2436 N N . CYS A 1 294 ? -9.862 -25.197 6.520 1.00 79.19 294 CYS A N 1
ATOM 2437 C CA . CYS A 1 294 ? -10.744 -25.290 7.682 1.00 79.19 294 CYS A CA 1
ATOM 2438 C C . CYS A 1 294 ? -10.041 -25.931 8.890 1.00 79.19 294 CYS A C 1
ATOM 2440 O O . CYS A 1 294 ? -10.120 -25.386 9.992 1.00 79.19 294 CYS A O 1
ATOM 2442 N N . MET A 1 295 ? -9.291 -27.021 8.678 1.00 85.12 295 MET A N 1
ATOM 2443 C CA . MET A 1 295 ? -8.480 -27.661 9.721 1.00 85.12 295 MET A CA 1
ATOM 2444 C C . MET A 1 295 ? -7.451 -26.696 10.318 1.00 85.12 295 MET A C 1
ATOM 2446 O O . MET A 1 295 ? -7.365 -26.565 11.537 1.00 85.12 295 MET A O 1
ATOM 2450 N N . PHE A 1 296 ? -6.724 -25.959 9.473 1.00 82.44 296 PHE A N 1
ATOM 2451 C CA . PHE A 1 296 ? -5.744 -24.975 9.933 1.00 82.44 296 PHE A CA 1
ATOM 2452 C C . PHE A 1 296 ? -6.391 -23.870 10.786 1.00 82.44 296 PHE A C 1
ATOM 2454 O O . PHE A 1 296 ? -5.8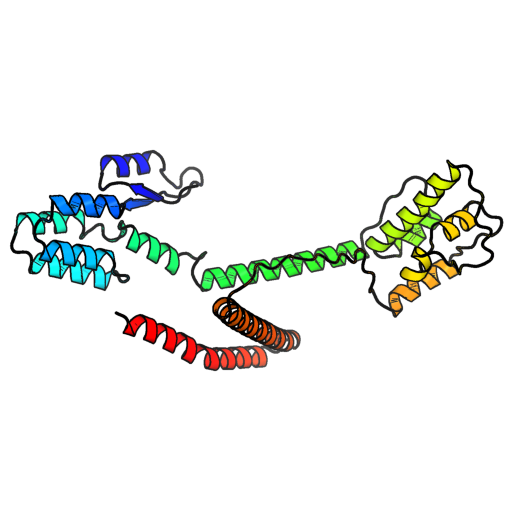69 -23.511 11.840 1.00 82.44 296 PHE A O 1
ATOM 2461 N N . ILE A 1 297 ? -7.559 -23.356 10.378 1.00 81.38 297 ILE A N 1
ATOM 2462 C CA . ILE A 1 297 ? -8.307 -22.353 11.156 1.00 81.38 297 ILE A CA 1
ATOM 2463 C C . ILE A 1 297 ? -8.749 -22.922 12.515 1.00 81.38 297 ILE A C 1
ATOM 2465 O O . ILE A 1 297 ? -8.672 -22.223 13.527 1.00 81.38 297 ILE A O 1
ATOM 2469 N N . GLN A 1 298 ? -9.198 -24.179 12.564 1.00 81.56 298 GLN A N 1
ATOM 2470 C CA . GLN A 1 298 ? -9.599 -24.839 13.811 1.00 81.56 298 GLN A CA 1
ATOM 2471 C C . GLN A 1 298 ? -8.421 -25.034 14.775 1.00 81.56 298 GLN A C 1
ATOM 2473 O O . GLN A 1 298 ? -8.548 -24.730 15.964 1.00 81.56 298 GLN A O 1
ATOM 2478 N N . GLU A 1 299 ? -7.266 -25.478 14.279 1.00 84.88 299 GLU A N 1
ATOM 2479 C CA . GLU A 1 299 ? -6.039 -25.596 15.077 1.00 84.88 299 GLU A CA 1
ATOM 2480 C C . GLU A 1 299 ? -5.585 -24.235 15.617 1.00 84.88 299 GLU A C 1
ATOM 2482 O O . GLU A 1 299 ? -5.231 -24.110 16.794 1.00 84.88 299 GLU A O 1
ATOM 2487 N N . LEU A 1 300 ? -5.660 -23.194 14.782 1.00 80.75 300 LEU A N 1
ATOM 2488 C CA . LEU A 1 300 ? -5.313 -21.833 15.176 1.00 80.75 300 LEU A CA 1
ATOM 2489 C C . LEU A 1 300 ? -6.229 -21.318 16.294 1.00 80.75 300 LEU A C 1
ATOM 2491 O O . LEU A 1 300 ? -5.746 -20.784 17.294 1.00 80.75 300 LEU A O 1
ATOM 2495 N N . ASN A 1 301 ? -7.542 -21.510 16.150 1.00 77.50 301 ASN A N 1
ATOM 2496 C CA . ASN A 1 301 ? -8.518 -21.131 17.170 1.00 77.50 301 ASN A CA 1
ATOM 2497 C C . ASN A 1 301 ? -8.253 -21.868 18.485 1.00 77.50 301 ASN A C 1
ATOM 2499 O O . ASN A 1 301 ? -8.185 -21.228 19.530 1.00 77.50 301 ASN A O 1
ATOM 2503 N N . THR A 1 302 ? -7.992 -23.176 18.424 1.00 81.62 302 THR A N 1
ATOM 2504 C CA . THR A 1 302 ? -7.694 -23.999 19.608 1.00 81.62 302 THR A CA 1
ATOM 2505 C C . THR A 1 302 ? -6.461 -23.492 20.365 1.00 81.62 302 THR A C 1
ATOM 2507 O O . THR A 1 302 ? -6.439 -23.497 21.594 1.00 81.62 302 THR A O 1
ATOM 2510 N N . CYS A 1 303 ? -5.440 -23.006 19.653 1.00 77.75 303 CYS A N 1
ATOM 2511 C CA . CYS A 1 303 ? -4.245 -22.425 20.270 1.00 77.75 303 CYS A CA 1
ATOM 2512 C C . CYS A 1 303 ? -4.492 -21.033 20.885 1.00 77.75 303 CYS A C 1
ATOM 2514 O O . CYS A 1 303 ? -3.897 -20.694 21.910 1.00 77.75 303 CYS A O 1
ATOM 2516 N N . LEU A 1 304 ? -5.335 -20.205 20.258 1.00 75.44 304 LEU A N 1
ATOM 2517 C CA . LEU A 1 304 ? -5.537 -18.800 20.642 1.00 75.44 304 LEU A CA 1
ATOM 2518 C C . LEU A 1 304 ? -6.623 -18.605 21.704 1.00 75.44 304 LEU A C 1
ATOM 2520 O O . LEU A 1 304 ? -6.518 -17.705 22.540 1.00 75.44 304 LEU A O 1
ATOM 2524 N N . GLU A 1 305 ? -7.657 -19.439 21.691 1.00 76.25 305 GLU A N 1
ATOM 2525 C CA . GLU A 1 305 ? -8.820 -19.340 22.571 1.00 76.25 305 GLU A CA 1
ATOM 2526 C C . GLU A 1 305 ? -8.460 -19.398 24.072 1.00 76.25 305 GLU A C 1
ATOM 2528 O O . GLU A 1 305 ? -8.925 -18.531 24.817 1.00 76.25 305 GLU A O 1
ATOM 2533 N N . PRO A 1 306 ? -7.547 -20.274 24.546 1.00 75.44 306 PRO A N 1
ATOM 2534 C CA . PRO A 1 306 ? -7.101 -20.271 25.941 1.00 75.44 306 PRO A CA 1
ATOM 2535 C C . PRO A 1 306 ? -6.393 -18.970 26.341 1.00 75.44 306 PRO A C 1
ATOM 2537 O O . PRO A 1 306 ? -6.565 -18.478 27.456 1.00 75.44 306 PRO A O 1
ATOM 2540 N N . VAL A 1 307 ? -5.611 -18.386 25.429 1.00 73.56 307 VAL A N 1
ATOM 2541 C CA . VAL A 1 307 ? -4.853 -17.149 25.674 1.00 73.56 307 VAL A CA 1
ATOM 2542 C C . VAL A 1 307 ? -5.792 -15.949 25.764 1.00 73.56 307 VAL A C 1
ATOM 2544 O O . VAL A 1 307 ? -5.643 -15.103 26.649 1.00 73.56 307 VAL A O 1
ATOM 2547 N N . LEU A 1 308 ? -6.776 -15.880 24.865 1.00 71.44 308 LEU A N 1
ATOM 2548 C CA . LEU A 1 308 ? -7.802 -14.839 24.871 1.00 71.44 308 LEU A CA 1
ATOM 2549 C C . LEU A 1 308 ? -8.669 -14.937 26.129 1.00 71.44 308 LEU A C 1
ATOM 2551 O O . LEU A 1 308 ? -8.870 -13.927 26.804 1.00 71.44 308 LEU A O 1
ATOM 2555 N N . ASN A 1 309 ? -9.101 -16.147 26.488 1.00 71.81 309 ASN A N 1
ATOM 2556 C CA . ASN A 1 309 ? -9.928 -16.387 27.668 1.00 71.81 309 ASN A CA 1
ATOM 2557 C C . ASN A 1 309 ? -9.182 -16.083 28.971 1.00 71.81 309 ASN A C 1
ATOM 2559 O O . ASN A 1 309 ? -9.751 -15.442 29.850 1.00 71.81 309 ASN A O 1
ATOM 2563 N N . ASN A 1 310 ? -7.899 -16.442 29.090 1.00 69.50 310 ASN A N 1
ATOM 2564 C CA . ASN A 1 310 ? -7.098 -16.074 30.262 1.00 69.50 310 ASN A CA 1
ATOM 2565 C C . ASN A 1 310 ? -6.947 -14.558 30.411 1.00 69.50 310 ASN A C 1
ATOM 2567 O O . ASN A 1 310 ? -7.119 -14.046 31.510 1.00 69.50 310 ASN A O 1
ATOM 2571 N N . LYS A 1 311 ? -6.718 -13.820 29.319 1.00 62.25 311 LYS A N 1
ATOM 2572 C CA . LYS A 1 311 ? -6.667 -12.350 29.365 1.00 62.25 311 LYS A CA 1
ATOM 2573 C C . LYS A 1 311 ? -8.005 -11.726 29.748 1.00 62.25 311 LYS A C 1
ATOM 2575 O O . LYS A 1 311 ? -8.032 -10.754 30.493 1.00 62.25 311 LYS A O 1
ATOM 2580 N N . ILE A 1 312 ? -9.109 -12.270 29.235 1.00 60.00 312 ILE A N 1
ATOM 2581 C CA . ILE A 1 312 ? -10.457 -11.834 29.614 1.00 60.00 312 ILE A CA 1
ATOM 2582 C C . ILE A 1 312 ? -10.677 -12.085 31.111 1.00 60.00 312 ILE A C 1
ATOM 2584 O O . ILE A 1 312 ? -11.124 -11.184 31.813 1.00 60.00 312 ILE A O 1
ATOM 2588 N N . ASN A 1 313 ? -10.288 -13.255 31.617 1.00 58.69 313 ASN A N 1
ATOM 2589 C CA . ASN A 1 313 ? -10.409 -13.605 33.031 1.00 58.69 313 ASN A CA 1
ATOM 2590 C C . ASN A 1 313 ? -9.503 -12.757 33.937 1.00 58.69 313 ASN A C 1
ATOM 2592 O O . ASN A 1 313 ? -9.946 -12.350 35.002 1.00 58.69 313 ASN A O 1
ATOM 2596 N N . GLU A 1 314 ? -8.276 -12.428 33.521 1.00 59.62 314 GLU A N 1
ATOM 2597 C CA . GLU A 1 314 ? -7.392 -11.501 34.245 1.00 59.62 314 GLU A CA 1
ATOM 2598 C C . GLU A 1 314 ? -7.984 -10.089 34.321 1.00 59.62 314 GLU A C 1
ATOM 2600 O O . GLU A 1 314 ? -7.915 -9.449 35.365 1.00 59.62 314 GLU A O 1
ATOM 2605 N N . ILE A 1 315 ? -8.608 -9.609 33.241 1.00 51.59 315 ILE A N 1
ATOM 2606 C CA . ILE A 1 315 ? -9.300 -8.312 33.228 1.00 51.59 315 ILE A CA 1
ATOM 2607 C C . ILE A 1 315 ? -10.516 -8.334 34.165 1.00 51.59 315 ILE A C 1
ATOM 2609 O O . ILE A 1 315 ? -10.769 -7.349 34.853 1.00 51.59 315 ILE A O 1
ATOM 2613 N N . LEU A 1 316 ? -11.245 -9.452 34.214 1.00 45.50 316 LEU A N 1
ATOM 2614 C CA . LEU A 1 316 ? -12.404 -9.637 35.092 1.00 45.50 316 LEU A CA 1
ATOM 2615 C C . LEU A 1 316 ? -12.019 -9.868 36.565 1.00 45.50 316 LEU A C 1
ATOM 2617 O O . LEU A 1 316 ? -12.806 -9.549 37.446 1.00 45.50 316 LEU A O 1
ATOM 2621 N N . ALA A 1 317 ? -10.824 -10.391 36.849 1.00 47.88 317 ALA A N 1
ATOM 2622 C CA . ALA A 1 317 ? -10.331 -10.646 38.207 1.00 47.88 317 ALA A CA 1
ATOM 2623 C C . ALA A 1 317 ? -9.773 -9.394 38.915 1.00 47.88 317 ALA A C 1
ATOM 2625 O O . ALA A 1 317 ? -9.455 -9.453 40.102 1.00 47.88 317 ALA A O 1
ATOM 2626 N N . VAL A 1 318 ? -9.631 -8.277 38.193 1.00 44.22 318 VAL A N 1
ATOM 2627 C CA . VAL A 1 318 ? -9.198 -6.972 38.729 1.00 44.22 318 VAL A CA 1
ATOM 2628 C C . VAL A 1 318 ? -10.405 -6.058 39.055 1.00 44.22 318 VAL A C 1
ATOM 2630 O O . VAL A 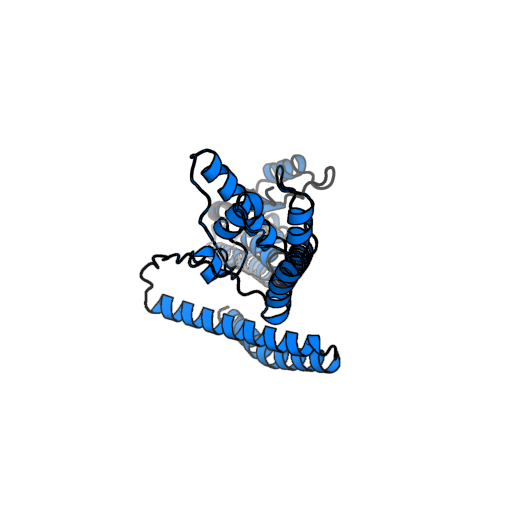1 318 ? -10.212 -4.941 39.538 1.00 44.22 318 VAL A O 1
ATOM 2633 N N . GLU A 1 319 ? -11.648 -6.521 38.841 1.00 37.31 319 GLU A N 1
ATOM 2634 C CA . GLU A 1 319 ? -12.897 -5.861 39.293 1.00 37.31 319 GLU A CA 1
ATOM 2635 C C . GLU A 1 319 ? -13.344 -6.268 40.707 1.00 37.31 319 GLU A C 1
ATOM 2637 O O . GLU A 1 319 ? -14.001 -5.416 41.356 1.00 37.31 319 GLU A O 1
#

Radius of gyration: 35.17 Å; chains: 1; bounding box: 71×54×92 Å